Protein AF-0000000074538330 (afdb_homodimer)

Foldseek 3Di:
DPPPVVVVVVVVVLVVVLQVLLQVLQVVVPHGPLLLQLLVVCLVVAKDWLVRSCVNSVHDPVVSVVSVVVCVVVVQKDWDADPVDNVIIIIHGDPNNNVVSVVSVVVSCVSVCVSCVVDDPVRVVVVVVVVVVVVVVVVVD/DPPPVVVVVVVVVLVVVLQVLLQVLQVVVPHGPLLLQLLVVCLVVAKDWLVRSCVNSVHDPVVSVVSVVVCVVVVQKDWDADPVDNVTIIIHGDPNNNVVSVVSVVVSCVSVCVSCVVDDPVRVVVVVVVVVVVVVVVVVD

pLDDT: mean 89.16, std 9.57, range [38.81, 97.81]

InterPro domains:
  IPR000835 MarR-type HTH domain [PR00598] (48-64)
  IPR000835 MarR-type HTH domain [PR00598] (65-80)
  IPR000835 MarR-type HTH domain [PR00598] (84-100)
  IPR000835 MarR-type HTH domain [PR00598] (114-134)
  IPR000835 MarR-type HTH domain [PS50995] (1-136)
  IPR000835 MarR-type HTH domain [SM00347] (24-124)
  IPR036388 Winged helix-like DNA-binding domain superfamily [G3DSA:1.10.10.10] (2-141)
  IPR036390 Winged helix DNA-binding domain superfamily [SSF46785] (4-139)
  IPR055166 Transcriptional regulator SarA/SarZ/Rot-like, helix-turn-helix domain [PF22381] (27-104)

Nearest PDB structures (foldseek):
  6pcp-assembly2_C  TM=9.094E-01  e=1.504E-07  Bordetella pertussis
  3vod-assembly1_A  TM=8.358E-01  e=9.294E-08  Escherichia coli K-12
  7kfq-assembly1_A  TM=7.976E-01  e=1.913E-07  Variovorax paradoxus
  3bpv-assembly1_A-2  TM=8.246E-01  e=6.771E-07  unclassified
  3bpx-assembly1_A  TM=8.362E-01  e=1.884E-06  unclassified

Sequence (282 aa):
MRSDFYTFYLYFKNAKILERELAELFSSYGLSFSEFGTLEALKAFKKSSVQMVAKRILITSGTITHTVNSLLKKGLIIKEMSTTDNRVFYLLLTQKGAKLIDELIVKHDEVTSKFFEPLSGRERVDLFSLLKKIYKNKEKKMRSDFYTFYLYFKNAKILERELAELFSSYGLSFSEFGTLEALKAFKKSSVQMVAKRILITSGTITHTVNSLLKKGLIIKEMSTTDNRVFYLLLTQKGAKLIDELIVKHDEVTSKFFEPLSGRERVDLFSLLKKIYKNKEKK

Secondary structure (DSSP, 8-state):
---HHHHHHHHHHHHHHHHHHHHHHHHHTT--HHHHHHHHHHHHHSSEEHHHHHHHHT--HHHHHHHHHHHHHTTSEEEEE-SS-TT-EEEEE-HHHHHHHHHHHHHHHHHHHHHTTTS-HHHHHHHHHHHHHHHHHHHT-/---HHHHHHHHHHHHHHHHHHHHHHHHHTT--HHHHHHHHHHHHHSSEEHHHHHHHHT--HHHHHHHHHHHHHTTSEEEEE-SS-TT-EEEEE-HHHHHHHHHHHHHHHHHHHHHTTTS-HHHHHHHHHHHHHHHHHHHT-

Organism: Campylobacter curvus (strain 525.92) (NCBI:txid360105)

Radius of gyration: 21.56 Å; Cα contacts (8 Å, |Δi|>4): 312; chains: 2; bounding box: 51×56×49 Å

Structure (mmCIF, N/CA/C/O backbone):
data_AF-0000000074538330-model_v1
#
loop_
_entity.id
_entity.type
_entity.pdbx_description
1 polymer 'HTH-type transcriptional regulator SarZ'
#
loop_
_atom_site.group_PDB
_atom_site.id
_atom_site.type_symbol
_atom_site.label_atom_id
_atom_site.label_alt_id
_atom_site.label_comp_id
_atom_site.label_asym_id
_atom_site.label_entity_id
_atom_site.label_seq_id
_atom_site.pdbx_PDB_ins_code
_atom_site.Cartn_x
_atom_site.Cartn_y
_atom_site.Cartn_z
_atom_site.occupancy
_atom_site.B_iso_or_equiv
_atom_site.auth_seq_id
_atom_site.auth_comp_id
_atom_site.auth_asym_id
_atom_site.auth_atom_id
_atom_site.pdbx_PDB_model_num
ATOM 1 N N . MET A 1 1 ? -0.549 23.594 -9.633 1 39.12 1 MET A N 1
ATOM 2 C CA . MET A 1 1 ? 0.02 22.297 -9.984 1 39.12 1 MET A CA 1
ATOM 3 C C . MET A 1 1 ? -0.421 21.219 -8.992 1 39.12 1 MET A C 1
ATOM 5 O O . MET A 1 1 ? -0.577 21.5 -7.805 1 39.12 1 MET A O 1
ATOM 9 N N . ARG A 1 2 ? -1.261 20.234 -9.391 1 53.34 2 ARG A N 1
ATOM 10 C CA . ARG A 1 2 ? -1.966 19.281 -8.539 1 53.34 2 ARG A CA 1
ATOM 11 C C . ARG A 1 2 ? -1.001 18.562 -7.59 1 53.34 2 ARG A C 1
ATOM 13 O O . ARG A 1 2 ? 0.076 18.141 -8.008 1 53.34 2 ARG A O 1
ATOM 20 N N . SER A 1 3 ? -1.061 18.781 -6.195 1 68.38 3 SER A N 1
ATOM 21 C CA . SER A 1 3 ? -0.044 18.562 -5.172 1 68.38 3 SER A CA 1
ATOM 22 C C . SER A 1 3 ? 0.297 17.078 -5.059 1 68.38 3 SER A C 1
ATOM 24 O O . SER A 1 3 ? -0.567 16.219 -5.254 1 68.38 3 SER A O 1
ATOM 26 N N . ASP A 1 4 ? 1.6 16.828 -5.5 1 78.62 4 ASP A N 1
ATOM 27 C CA . ASP A 1 4 ? 2.172 15.516 -5.238 1 78.62 4 ASP A CA 1
ATOM 28 C C . ASP A 1 4 ? 1.543 14.875 -4 1 78.62 4 ASP A C 1
ATOM 30 O O . ASP A 1 4 ? 1.463 13.648 -3.898 1 78.62 4 ASP A O 1
ATOM 34 N N . PHE A 1 5 ? 0.844 15.852 -3.385 1 78 5 PHE A N 1
ATOM 35 C CA . PHE A 1 5 ? 0.183 15.375 -2.176 1 78 5 PHE A CA 1
ATOM 36 C C . PHE A 1 5 ? -1.103 14.633 -2.52 1 78 5 PHE A C 1
ATOM 38 O O . PHE A 1 5 ? -1.325 13.516 -2.049 1 78 5 PHE A O 1
ATOM 45 N N . TYR A 1 6 ? -1.865 15.273 -3.336 1 81.38 6 TYR A N 1
ATOM 46 C CA . TYR A 1 6 ? -3.139 14.656 -3.688 1 81.38 6 TYR A CA 1
ATOM 47 C C . TYR A 1 6 ? -2.922 13.414 -4.543 1 81.38 6 TYR A C 1
ATOM 49 O O . TYR A 1 6 ? -3.658 12.43 -4.418 1 81.38 6 TYR A O 1
ATOM 57 N N . THR A 1 7 ? -1.918 13.477 -5.391 1 88.06 7 THR A N 1
ATOM 58 C CA . THR A 1 7 ? -1.562 12.305 -6.176 1 88.06 7 THR A CA 1
ATOM 59 C C . THR A 1 7 ? -1.188 11.141 -5.262 1 88.06 7 THR A C 1
ATOM 61 O O . THR A 1 7 ? -1.638 10.008 -5.469 1 88.06 7 THR A O 1
ATOM 64 N N . PHE A 1 8 ? -0.436 11.516 -4.332 1 86.44 8 PHE A N 1
ATOM 65 C CA . PHE A 1 8 ? -0.047 10.508 -3.355 1 86.44 8 PHE A CA 1
ATOM 66 C C . PHE A 1 8 ? -1.27 9.953 -2.633 1 86.44 8 PHE A C 1
ATOM 68 O O . PHE A 1 8 ? -1.393 8.742 -2.449 1 86.44 8 PHE A O 1
ATOM 75 N N . TYR A 1 9 ? -2.084 10.812 -2.271 1 84.06 9 TYR A N 1
ATOM 76 C CA . TYR A 1 9 ? -3.293 10.422 -1.56 1 84.06 9 TYR A CA 1
ATOM 77 C C . TYR A 1 9 ? -4.105 9.422 -2.377 1 84.06 9 TYR A C 1
ATOM 79 O O . TYR A 1 9 ? -4.512 8.375 -1.866 1 84.06 9 TYR A O 1
ATOM 87 N N . LEU A 1 10 ? -4.328 9.727 -3.549 1 88.62 10 LEU A N 1
ATOM 88 C CA . LEU A 1 10 ? -5.102 8.859 -4.43 1 88.62 10 LEU A CA 1
ATOM 89 C C . LEU A 1 10 ? -4.383 7.527 -4.648 1 88.62 10 LEU A C 1
ATOM 91 O O . LEU A 1 10 ? -5.016 6.473 -4.672 1 88.62 10 LEU A O 1
ATOM 95 N N . TYR A 1 11 ? -3.088 7.668 -4.871 1 90.88 11 TYR A N 1
ATOM 96 C CA . TYR A 1 11 ? -2.258 6.484 -5.047 1 90.88 11 TYR A CA 1
ATOM 97 C C . TYR A 1 11 ? -2.402 5.535 -3.859 1 90.88 11 TYR A C 1
ATOM 99 O O . TYR A 1 11 ? -2.672 4.348 -4.035 1 90.88 11 TYR A O 1
ATOM 107 N N . PHE A 1 12 ? -2.303 6.098 -2.754 1 87.56 12 PHE A N 1
ATOM 108 C CA . PHE A 1 12 ? -2.355 5.324 -1.52 1 87.56 12 PHE A CA 1
ATOM 109 C C . PHE A 1 12 ? -3.744 4.734 -1.309 1 87.56 12 PHE A C 1
ATOM 111 O O . PHE A 1 12 ? -3.881 3.559 -0.968 1 87.56 12 PHE A O 1
ATOM 118 N N . LYS A 1 13 ? -4.77 5.504 -1.431 1 87.75 13 LYS A N 1
ATOM 119 C CA . LYS A 1 13 ? -6.141 5.047 -1.237 1 87.75 13 LYS A CA 1
ATOM 120 C C . LYS A 1 13 ? -6.484 3.912 -2.199 1 87.75 13 LYS A C 1
ATOM 122 O O . LYS A 1 13 ? -7.043 2.893 -1.791 1 87.75 13 LYS A O 1
ATOM 127 N N . ASN A 1 14 ? -6.125 4.078 -3.459 1 92.31 14 ASN A N 1
ATOM 128 C CA . ASN A 1 14 ? -6.371 3.041 -4.449 1 92.31 14 ASN A CA 1
ATOM 129 C C . ASN A 1 14 ? -5.625 1.753 -4.113 1 92.31 14 ASN A C 1
ATOM 131 O O . ASN A 1 14 ? -6.18 0.659 -4.234 1 92.31 14 ASN A O 1
ATOM 135 N N . ALA A 1 15 ? -4.383 1.935 -3.701 1 90.5 15 ALA A N 1
ATOM 136 C CA . ALA A 1 15 ? -3.576 0.774 -3.332 1 90.5 15 ALA A CA 1
ATOM 137 C C . ALA A 1 15 ? -4.211 0.012 -2.172 1 90.5 15 ALA A C 1
ATOM 139 O O . ALA A 1 15 ? -4.281 -1.219 -2.195 1 90.5 15 ALA A O 1
ATOM 140 N N . LYS A 1 16 ? -4.672 0.707 -1.18 1 87.56 16 LYS A N 1
ATOM 141 C CA . LYS A 1 16 ? -5.273 0.084 -0.005 1 87.56 16 LYS A CA 1
ATOM 142 C C . LYS A 1 16 ? -6.562 -0.647 -0.371 1 87.56 16 LYS A C 1
ATOM 144 O O . LYS A 1 16 ? -6.824 -1.742 0.131 1 87.56 16 LYS A O 1
ATOM 149 N N . ILE A 1 17 ? -7.359 -0.035 -1.18 1 90.12 17 ILE A N 1
ATOM 150 C CA . ILE A 1 17 ? -8.609 -0.654 -1.612 1 90.12 17 ILE A CA 1
ATOM 151 C C . ILE A 1 17 ? -8.312 -1.948 -2.365 1 90.12 17 ILE A C 1
ATOM 153 O O . ILE A 1 17 ? -8.914 -2.986 -2.094 1 90.12 17 ILE A O 1
ATOM 157 N N . LEU A 1 18 ? -7.395 -1.885 -3.27 1 91.31 18 LEU A N 1
ATOM 158 C CA . LEU A 1 18 ? -7.031 -3.062 -4.051 1 91.31 18 LEU A CA 1
ATOM 159 C C . LEU A 1 18 ? -6.445 -4.148 -3.152 1 91.31 18 LEU A C 1
ATOM 161 O O . LEU A 1 18 ? -6.758 -5.328 -3.312 1 91.31 18 LEU A O 1
ATOM 165 N N . GLU A 1 19 ? -5.594 -3.773 -2.264 1 90.44 19 GLU A N 1
ATOM 166 C CA . GLU A 1 19 ? -5.016 -4.711 -1.309 1 90.44 19 GLU A CA 1
ATOM 167 C C . GLU A 1 19 ? -6.098 -5.438 -0.517 1 90.44 19 GLU A C 1
ATOM 169 O O . GLU A 1 19 ? -6 -6.641 -0.281 1 90.44 19 GLU A O 1
ATOM 174 N N . ARG A 1 20 ? -7.051 -4.703 -0.119 1 90.69 20 ARG A N 1
ATOM 175 C CA . ARG A 1 20 ? -8.148 -5.293 0.64 1 90.69 20 ARG A CA 1
ATOM 176 C C . ARG A 1 20 ? -8.914 -6.305 -0.204 1 90.69 20 ARG A C 1
ATOM 178 O O . ARG A 1 20 ? -9.273 -7.379 0.281 1 90.69 20 ARG A O 1
ATOM 185 N N . GLU A 1 21 ? -9.219 -5.906 -1.399 1 93.25 21 GLU A N 1
ATOM 186 C CA . GLU A 1 21 ? -9.945 -6.805 -2.295 1 93.25 21 GLU A CA 1
ATOM 187 C C . GLU A 1 21 ? -9.156 -8.086 -2.549 1 93.25 21 GLU A C 1
ATOM 189 O O . GLU A 1 21 ? -9.727 -9.18 -2.537 1 93.25 21 GLU A O 1
ATOM 194 N N . LEU A 1 22 ? -7.926 -7.941 -2.717 1 94.25 22 LEU A N 1
ATOM 195 C CA . LEU A 1 22 ? -7.086 -9.102 -2.975 1 94.25 22 LEU A CA 1
ATOM 196 C C . LEU A 1 22 ? -6.891 -9.93 -1.706 1 94.25 22 LEU A C 1
ATOM 198 O O . LEU A 1 22 ? -6.816 -11.156 -1.764 1 94.25 22 LEU A O 1
ATOM 202 N N . ALA A 1 23 ? -6.793 -9.258 -0.619 1 93.94 23 ALA A N 1
ATOM 203 C CA . ALA A 1 23 ? -6.707 -9.961 0.658 1 93.94 23 ALA A CA 1
ATOM 204 C C . ALA A 1 23 ? -7.926 -10.852 0.88 1 93.94 23 ALA A C 1
ATOM 206 O O . ALA A 1 23 ? -7.801 -11.977 1.365 1 93.94 23 ALA A O 1
ATOM 207 N N . GLU A 1 24 ? -9.039 -10.281 0.564 1 96 24 GLU A N 1
ATOM 208 C CA . GLU A 1 24 ? -10.266 -11.062 0.676 1 96 24 GLU A CA 1
ATOM 209 C C . GLU A 1 24 ? -10.219 -12.297 -0.218 1 96 24 GLU A C 1
ATOM 211 O O . GLU A 1 24 ? -10.609 -13.391 0.204 1 96 24 GLU A O 1
ATOM 216 N N . LEU A 1 25 ? -9.758 -12.133 -1.408 1 95.81 25 LEU A N 1
ATOM 217 C CA . LEU A 1 25 ? -9.617 -13.25 -2.34 1 95.81 25 LEU A CA 1
ATOM 218 C C . LEU A 1 25 ? -8.656 -14.297 -1.794 1 95.81 25 LEU A C 1
ATOM 220 O O . LEU A 1 25 ? -8.992 -15.484 -1.731 1 95.81 25 LEU A O 1
ATOM 224 N N . PHE A 1 26 ? -7.488 -13.898 -1.324 1 96.25 26 PHE A N 1
ATOM 225 C CA . PHE A 1 26 ? -6.461 -14.82 -0.862 1 96.25 26 PHE A CA 1
ATOM 226 C C . PHE A 1 26 ? -6.902 -15.531 0.41 1 96.25 26 PHE A C 1
ATOM 228 O O . PHE A 1 26 ? -6.676 -16.734 0.566 1 96.25 26 PHE A O 1
ATOM 235 N N . SER A 1 27 ? -7.578 -14.781 1.197 1 95.94 27 SER A N 1
ATOM 236 C CA . SER A 1 27 ? -8.07 -15.359 2.445 1 95.94 27 SER A CA 1
ATOM 237 C C . SER A 1 27 ? -9.094 -16.453 2.182 1 95.94 27 SER A C 1
ATOM 239 O O . SER A 1 27 ? -9.148 -17.453 2.912 1 95.94 27 SER A O 1
ATOM 241 N N . SER A 1 28 ? -9.859 -16.266 1.217 1 96.75 28 SER A N 1
ATOM 242 C CA . SER A 1 28 ? -10.867 -17.266 0.876 1 96.75 28 SER A CA 1
ATOM 243 C C . SER A 1 28 ? -10.227 -18.594 0.453 1 96.75 28 SER A C 1
ATOM 245 O O . SER A 1 28 ? -10.867 -19.641 0.488 1 96.75 28 SER A O 1
ATOM 247 N N . TYR A 1 29 ? -8.938 -18.578 0.139 1 95.81 29 TYR A N 1
ATOM 248 C CA . TYR A 1 29 ? -8.188 -19.766 -0.226 1 95.81 29 TYR A CA 1
ATOM 249 C C . TYR A 1 29 ? -7.215 -20.172 0.881 1 95.81 29 TYR A C 1
ATOM 251 O O . TYR A 1 29 ? -6.355 -21.031 0.682 1 95.81 29 TYR A O 1
ATOM 259 N N . GLY A 1 30 ? -7.305 -19.422 1.97 1 96 30 GLY A N 1
ATOM 260 C CA . GLY A 1 30 ? -6.453 -19.703 3.111 1 96 30 GLY A CA 1
ATOM 261 C C . GLY A 1 30 ? -5.016 -19.25 2.906 1 96 30 GLY A C 1
ATOM 262 O O . GLY A 1 30 ? -4.09 -19.859 3.453 1 96 30 GLY A O 1
ATOM 263 N N . LEU A 1 31 ? -4.785 -18.234 2.07 1 97.19 31 LEU A N 1
ATOM 264 C CA . LEU A 1 31 ? -3.439 -17.75 1.771 1 97.19 31 LEU A CA 1
ATOM 265 C C . LEU A 1 31 ? -3.279 -16.297 2.178 1 97.19 31 LEU A C 1
ATOM 267 O O . LEU A 1 31 ? -4.25 -15.531 2.178 1 97.19 31 LEU A O 1
ATOM 271 N N . SER A 1 32 ? -2.096 -15.938 2.496 1 94.44 32 SER A N 1
ATOM 272 C CA . SER A 1 32 ? -1.709 -14.547 2.674 1 94.44 32 SER A CA 1
ATOM 273 C C . SER A 1 32 ? -1.09 -13.977 1.401 1 94.44 32 SER A C 1
ATOM 275 O O . SER A 1 32 ? -0.884 -14.703 0.427 1 94.44 32 SER A O 1
ATOM 277 N N . PHE A 1 33 ? -0.787 -12.672 1.502 1 91.88 33 PHE A N 1
ATOM 278 C CA . PHE A 1 33 ? -0.143 -12.023 0.369 1 91.88 33 PHE A CA 1
ATOM 279 C C . PHE A 1 33 ? 1.225 -12.63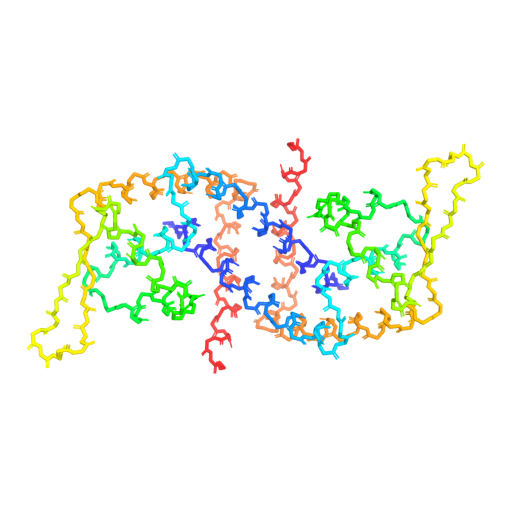3 0.094 1 91.88 33 PHE A C 1
ATOM 281 O O . PHE A 1 33 ? 1.576 -12.891 -1.06 1 91.88 33 PHE A O 1
ATOM 288 N N . SER A 1 34 ? 1.893 -12.867 1.164 1 92.94 34 SER A N 1
ATOM 289 C CA . SER A 1 34 ? 3.238 -13.414 1.023 1 92.94 34 SER A CA 1
ATOM 290 C C . SER A 1 34 ? 3.199 -14.828 0.461 1 92.94 34 SER A C 1
ATOM 292 O O . SER A 1 34 ? 4.062 -15.211 -0.331 1 92.94 34 SER A O 1
ATOM 294 N N . GLU A 1 35 ? 2.246 -15.531 0.949 1 95.56 35 GLU A N 1
ATOM 295 C CA . GLU A 1 35 ? 2.107 -16.891 0.44 1 95.56 35 GLU A CA 1
ATOM 296 C C . GLU A 1 35 ? 1.74 -16.891 -1.041 1 95.56 35 GLU A C 1
ATOM 298 O O . GLU A 1 35 ? 2.314 -17.656 -1.827 1 95.56 35 GLU A O 1
ATOM 303 N N . PHE A 1 36 ? 0.824 -16.062 -1.403 1 94.69 36 PHE A N 1
ATOM 304 C CA . PHE A 1 36 ? 0.484 -15.938 -2.814 1 94.69 36 PHE A CA 1
ATOM 305 C C . PHE A 1 36 ? 1.698 -15.508 -3.627 1 94.69 36 PHE A C 1
ATOM 307 O O . PHE A 1 36 ? 1.996 -16.094 -4.668 1 94.69 36 PHE A O 1
ATOM 314 N N . GLY A 1 37 ? 2.277 -14.469 -3.182 1 92.31 37 GLY A N 1
ATOM 315 C CA . GLY A 1 37 ? 3.461 -13.984 -3.869 1 92.31 37 GLY A CA 1
ATOM 316 C C . GLY A 1 37 ? 4.527 -15.047 -4.051 1 92.31 37 GLY A C 1
ATOM 317 O O . GLY A 1 37 ? 5.168 -15.117 -5.102 1 92.31 37 GLY A O 1
ATOM 318 N N . THR A 1 38 ? 4.68 -15.797 -3.082 1 93.38 38 THR A N 1
ATOM 319 C CA . THR A 1 38 ? 5.676 -16.859 -3.135 1 93.38 38 THR A CA 1
ATOM 320 C C . THR A 1 38 ? 5.293 -17.906 -4.172 1 93.38 38 THR A C 1
ATOM 322 O O . THR A 1 38 ? 6.117 -18.312 -4.996 1 93.38 38 THR A O 1
ATOM 325 N N . LEU A 1 39 ? 4.066 -18.328 -4.117 1 94.69 39 LEU A N 1
ATOM 326 C CA . LEU A 1 39 ? 3.586 -19.312 -5.086 1 94.69 39 LEU A CA 1
ATOM 327 C C . LEU A 1 39 ? 3.711 -18.766 -6.508 1 94.69 39 LEU A C 1
ATOM 329 O O . LEU A 1 39 ? 4.109 -19.5 -7.418 1 94.69 39 LEU A O 1
ATOM 333 N N . GLU A 1 40 ? 3.34 -17.594 -6.637 1 91.75 40 GLU A N 1
ATOM 334 C CA . GLU A 1 40 ? 3.424 -16.953 -7.945 1 91.75 40 GLU A CA 1
ATOM 335 C C . GLU A 1 40 ? 4.867 -16.906 -8.445 1 91.75 40 GLU A C 1
ATOM 337 O O . GLU A 1 40 ? 5.133 -17.172 -9.617 1 91.75 40 GLU A O 1
ATOM 342 N N . ALA A 1 41 ? 5.746 -16.5 -7.59 1 89.62 41 ALA A N 1
ATOM 343 C CA . ALA A 1 41 ? 7.164 -16.453 -7.934 1 89.62 41 ALA A CA 1
ATOM 344 C C . ALA A 1 41 ? 7.684 -17.812 -8.352 1 89.62 41 ALA A C 1
ATOM 346 O O . ALA A 1 41 ? 8.453 -17.938 -9.312 1 89.62 41 ALA A O 1
ATOM 347 N N . LEU A 1 42 ? 7.242 -18.781 -7.676 1 92.44 42 LEU A N 1
ATOM 348 C CA . LEU A 1 42 ? 7.703 -20.141 -7.961 1 92.44 42 LEU A CA 1
ATOM 349 C C . LEU A 1 42 ? 7.129 -20.641 -9.281 1 92.44 42 LEU A C 1
ATOM 351 O O . LEU A 1 42 ? 7.773 -21.422 -9.984 1 92.44 42 LEU A O 1
ATOM 355 N N . LYS A 1 43 ? 5.949 -20.234 -9.555 1 90.31 43 LYS A N 1
ATOM 356 C CA . LYS A 1 43 ? 5.348 -20.578 -10.836 1 90.31 43 LYS A CA 1
ATOM 357 C C . LYS A 1 43 ? 6.117 -19.938 -11.992 1 90.31 43 LYS A C 1
ATOM 359 O O . LYS A 1 43 ? 6.32 -20.578 -13.031 1 90.31 43 LYS A O 1
ATOM 364 N N . ALA A 1 44 ? 6.547 -18.781 -11.781 1 85.62 44 ALA A N 1
ATOM 365 C CA . ALA A 1 44 ? 7.234 -18.031 -12.828 1 85.62 44 ALA A CA 1
ATOM 366 C C . ALA A 1 44 ? 8.664 -18.531 -13.016 1 85.62 44 ALA A C 1
ATOM 368 O O . ALA A 1 44 ? 9.195 -18.531 -14.125 1 85.62 44 ALA A O 1
ATOM 369 N N . PHE A 1 45 ? 9.359 -18.844 -11.859 1 82 45 PHE A N 1
ATOM 370 C CA . PHE A 1 45 ? 10.781 -19.156 -11.922 1 82 45 PHE A CA 1
ATOM 371 C C . PHE A 1 45 ? 11.023 -20.609 -11.531 1 82 45 PHE A C 1
ATOM 373 O O . PHE A 1 45 ? 12.172 -21.047 -11.422 1 82 45 PHE A O 1
ATOM 380 N N . LYS A 1 46 ? 10.305 -21.547 -11.93 1 75 46 LYS A N 1
ATOM 381 C CA . LYS A 1 46 ? 10.32 -22.984 -11.633 1 75 46 LYS A CA 1
ATOM 382 C C . LYS A 1 46 ? 11.078 -23.266 -10.344 1 75 46 LYS A C 1
ATOM 384 O O . LYS A 1 46 ? 10.477 -23.578 -9.312 1 75 46 LYS A O 1
ATOM 389 N N . LYS A 1 47 ? 12.453 -23.422 -10.406 1 75.75 47 LYS A N 1
ATOM 390 C CA . LYS A 1 47 ? 13.297 -23.688 -9.25 1 75.75 47 LYS A CA 1
ATOM 391 C C . LYS A 1 47 ? 13.984 -22.422 -8.758 1 75.75 47 LYS A C 1
ATOM 393 O O . LYS A 1 47 ? 14.719 -21.781 -9.508 1 75.75 47 LYS A O 1
ATOM 398 N N . SER A 1 48 ? 13.562 -22 -7.496 1 85.25 48 SER A N 1
ATOM 399 C CA . SER A 1 48 ? 14.141 -20.781 -6.934 1 85.25 48 SER A CA 1
ATOM 400 C C . SER A 1 48 ? 14.594 -21 -5.492 1 85.25 48 SER A C 1
ATOM 402 O O . SER A 1 48 ? 13.992 -21.781 -4.758 1 85.25 48 SER A O 1
ATOM 404 N N . SER A 1 49 ? 15.688 -20.312 -5.145 1 86.94 49 SER A N 1
ATOM 405 C CA . SER A 1 49 ? 16.094 -20.328 -3.742 1 86.94 49 SER A CA 1
ATOM 406 C C . SER A 1 49 ? 15.148 -19.484 -2.889 1 86.94 49 SER A C 1
ATOM 408 O O . SER A 1 49 ? 14.438 -18.625 -3.408 1 86.94 49 SER A O 1
ATOM 410 N N . VAL A 1 50 ? 15.164 -19.797 -1.607 1 86 50 VAL A N 1
ATOM 411 C CA . VAL A 1 50 ? 14.336 -19.062 -0.648 1 86 50 VAL A CA 1
ATOM 412 C C . VAL A 1 50 ? 14.648 -17.578 -0.718 1 86 50 VAL A C 1
ATOM 414 O O . VAL A 1 50 ? 13.742 -16.75 -0.761 1 86 50 VAL A O 1
ATOM 417 N N . GLN A 1 51 ? 15.859 -17.25 -0.849 1 86.44 51 GLN A N 1
ATOM 418 C CA . GLN A 1 51 ? 16.297 -15.859 -0.857 1 86.44 51 GLN A CA 1
ATOM 419 C C . GLN A 1 51 ? 15.875 -15.164 -2.148 1 86.44 51 GLN A C 1
ATOM 421 O O . GLN A 1 51 ? 15.516 -13.984 -2.133 1 86.44 51 GLN A O 1
ATOM 426 N N . MET A 1 52 ? 15.945 -15.828 -3.15 1 86.56 52 MET A N 1
ATOM 427 C CA . MET A 1 52 ? 15.547 -15.273 -4.441 1 86.56 52 MET A CA 1
ATOM 428 C C . MET A 1 52 ? 14.055 -14.969 -4.465 1 86.56 52 MET A C 1
ATOM 430 O O . MET A 1 52 ? 13.633 -13.945 -4.996 1 86.56 52 MET A O 1
ATOM 434 N N . VAL A 1 53 ? 13.297 -15.867 -3.885 1 88.06 53 VAL A N 1
ATOM 435 C CA . VAL A 1 53 ? 11.852 -15.672 -3.82 1 88.06 53 VAL A CA 1
ATOM 436 C C . VAL A 1 53 ? 11.531 -14.453 -2.961 1 88.06 53 VAL A C 1
ATOM 438 O O . VAL A 1 53 ? 10.742 -13.594 -3.357 1 88.06 53 VAL A O 1
ATOM 441 N N . ALA A 1 54 ? 12.188 -14.312 -1.864 1 87.12 54 ALA A N 1
ATOM 442 C CA . ALA A 1 54 ? 11.961 -13.195 -0.949 1 87.12 54 ALA A CA 1
ATOM 443 C C . ALA A 1 54 ? 12.25 -11.859 -1.629 1 87.12 54 ALA A C 1
ATOM 445 O O . ALA A 1 54 ? 11.477 -10.906 -1.494 1 87.12 54 ALA A O 1
ATOM 446 N N . LYS A 1 55 ? 13.336 -11.789 -2.359 1 83.31 55 LYS A N 1
ATOM 447 C CA . LYS A 1 55 ? 13.734 -10.586 -3.074 1 83.31 55 LYS A CA 1
ATOM 448 C C . LYS A 1 55 ? 12.711 -10.211 -4.145 1 83.31 55 LYS A C 1
ATOM 450 O O . LYS A 1 55 ? 12.375 -9.039 -4.316 1 83.31 55 LYS A O 1
ATOM 455 N N . ARG A 1 56 ? 12.203 -11.188 -4.73 1 80.12 56 ARG A N 1
ATOM 456 C CA . ARG A 1 56 ? 11.273 -10.977 -5.836 1 80.12 56 ARG A CA 1
ATOM 457 C C . ARG A 1 56 ? 9.945 -10.414 -5.336 1 80.12 56 ARG A C 1
ATOM 459 O O . ARG A 1 56 ? 9.32 -9.586 -6.008 1 80.12 56 ARG A O 1
ATOM 466 N N . ILE A 1 57 ? 9.531 -10.836 -4.148 1 81.44 57 ILE A N 1
ATOM 467 C CA . ILE A 1 57 ? 8.211 -10.414 -3.686 1 81.44 57 ILE A CA 1
ATOM 468 C C . ILE A 1 57 ? 8.367 -9.344 -2.605 1 81.44 57 ILE A C 1
ATOM 470 O O . ILE A 1 57 ? 7.383 -8.945 -1.976 1 81.44 57 ILE A O 1
ATOM 474 N N . LEU A 1 58 ? 9.594 -8.859 -2.365 1 77.44 58 LEU A N 1
ATOM 475 C CA . LEU A 1 58 ? 9.945 -7.715 -1.538 1 77.44 58 LEU A CA 1
ATOM 476 C C . LEU A 1 58 ? 9.523 -7.938 -0.09 1 77.44 58 LEU A C 1
ATOM 478 O O . LEU A 1 58 ? 8.859 -7.086 0.507 1 77.44 58 LEU A O 1
ATOM 482 N N . ILE A 1 59 ? 9.906 -9.102 0.443 1 80.94 59 ILE A N 1
ATOM 483 C CA . ILE A 1 59 ? 9.664 -9.375 1.854 1 80.94 59 ILE A CA 1
ATOM 484 C C . ILE A 1 59 ? 10.969 -9.742 2.547 1 80.94 59 ILE A C 1
ATOM 486 O O . ILE A 1 59 ? 11.953 -10.086 1.887 1 80.94 59 ILE A O 1
ATOM 490 N N . THR A 1 60 ? 10.945 -9.609 3.809 1 83.25 60 THR A N 1
ATOM 491 C CA . THR A 1 60 ? 12.133 -9.852 4.617 1 83.25 60 THR A CA 1
ATOM 492 C C . THR A 1 60 ? 12.391 -11.344 4.766 1 83.25 60 THR A C 1
ATOM 494 O O . THR A 1 60 ? 11.5 -12.164 4.527 1 83.25 60 THR A O 1
ATOM 497 N N . SER A 1 61 ? 13.57 -11.633 5.211 1 85.31 61 SER A N 1
ATOM 498 C CA . SER A 1 61 ? 13.969 -13.023 5.43 1 85.31 61 SER A CA 1
ATOM 499 C C . SER A 1 61 ? 13.094 -13.688 6.492 1 85.31 61 SER A C 1
ATOM 501 O O . SER A 1 61 ? 12.758 -14.867 6.375 1 85.31 61 SER A O 1
ATOM 503 N N . GLY A 1 62 ? 12.812 -12.922 7.457 1 88.38 62 GLY A N 1
ATOM 504 C CA . GLY A 1 62 ? 11.938 -13.477 8.484 1 88.38 62 GLY A CA 1
ATOM 505 C C . GLY A 1 62 ? 10.555 -13.82 7.965 1 88.38 62 GLY A C 1
ATOM 506 O O . GLY A 1 62 ? 10.023 -14.891 8.273 1 88.38 62 GLY A O 1
ATOM 507 N N . THR A 1 63 ? 10.039 -13.055 7.188 1 89.44 63 THR A N 1
ATOM 508 C CA . THR A 1 63 ? 8.703 -13.25 6.637 1 89.44 63 THR A CA 1
ATOM 509 C C . THR A 1 63 ? 8.688 -14.422 5.66 1 89.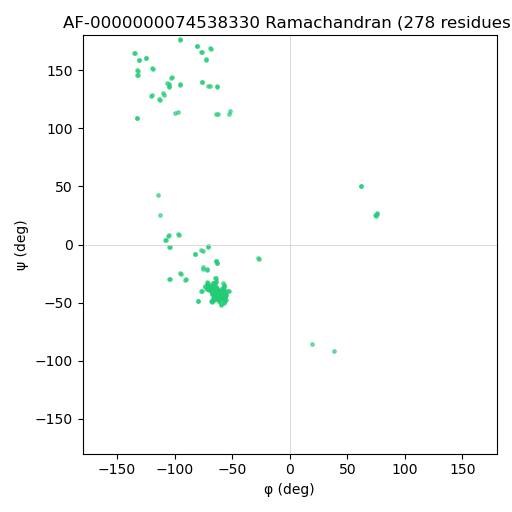44 63 THR A C 1
ATOM 511 O O . THR A 1 63 ? 7.754 -15.234 5.664 1 89.44 63 THR A O 1
ATOM 514 N N . ILE A 1 64 ? 9.766 -14.5 4.93 1 92.19 64 ILE A N 1
ATOM 515 C CA . ILE A 1 64 ? 9.781 -15.547 3.916 1 92.19 64 ILE A CA 1
ATOM 516 C C . ILE A 1 64 ? 9.891 -16.906 4.59 1 92.19 64 ILE A C 1
ATOM 518 O O . ILE A 1 64 ? 9.312 -17.891 4.121 1 92.19 64 ILE A O 1
ATOM 522 N N . THR A 1 65 ? 10.672 -17 5.629 1 92.19 65 THR A N 1
ATOM 523 C CA . THR A 1 65 ? 10.805 -18.25 6.359 1 92.19 65 THR A CA 1
ATOM 524 C C . THR A 1 65 ? 9.445 -18.719 6.871 1 92.19 65 THR A C 1
ATOM 526 O O . THR A 1 65 ? 9.078 -19.891 6.684 1 92.19 65 THR A O 1
ATOM 529 N N . HIS A 1 66 ? 8.758 -17.828 7.43 1 95.12 66 HIS A N 1
ATOM 530 C CA . HIS A 1 66 ? 7.422 -18.141 7.918 1 95.12 66 HIS A CA 1
ATOM 531 C C . HIS A 1 66 ? 6.496 -18.547 6.773 1 95.12 66 HIS A C 1
ATOM 533 O O . HIS A 1 66 ? 5.727 -19.5 6.895 1 95.12 66 HIS A O 1
ATOM 539 N N . THR A 1 67 ? 6.555 -17.828 5.773 1 95.88 67 THR A N 1
ATOM 540 C CA . THR A 1 67 ? 5.727 -18.062 4.598 1 95.88 67 THR A CA 1
ATOM 541 C C . THR A 1 67 ? 6.016 -19.438 3.998 1 95.88 67 THR A C 1
ATOM 543 O O . THR A 1 67 ? 5.094 -20.203 3.695 1 95.88 67 THR A O 1
ATOM 546 N N . VAL A 1 68 ? 7.258 -19.734 3.916 1 94.69 68 VAL A N 1
ATOM 547 C CA . VAL A 1 68 ? 7.691 -21 3.342 1 94.69 68 VAL A CA 1
ATOM 548 C C . VAL A 1 68 ? 7.23 -22.156 4.234 1 94.69 68 VAL A C 1
ATOM 550 O O . VAL A 1 68 ? 6.691 -23.141 3.746 1 94.69 68 VAL A O 1
ATOM 553 N N . ASN A 1 69 ? 7.438 -22.031 5.508 1 95.56 69 ASN A N 1
ATOM 554 C CA . ASN A 1 69 ? 7.012 -23.062 6.441 1 95.56 69 ASN A CA 1
ATOM 555 C C . ASN A 1 69 ? 5.504 -23.297 6.367 1 95.56 69 ASN A C 1
ATOM 557 O O . ASN A 1 69 ? 5.047 -24.453 6.402 1 95.56 69 ASN A O 1
ATOM 561 N N . SER A 1 70 ? 4.793 -22.266 6.227 1 97.25 70 SER A N 1
ATOM 562 C CA . SER A 1 70 ? 3.342 -22.359 6.102 1 97.25 70 SER A CA 1
ATOM 563 C C . SER A 1 70 ? 2.943 -23.094 4.832 1 97.25 70 SER A C 1
ATOM 565 O O . SER A 1 70 ? 2.072 -23.969 4.863 1 97.25 70 SER A O 1
ATOM 567 N N . LEU A 1 71 ? 3.586 -22.828 3.773 1 97.38 71 LEU A N 1
ATOM 568 C CA . LEU A 1 71 ? 3.281 -23.438 2.48 1 97.38 71 LEU A CA 1
ATOM 569 C C . LEU A 1 71 ? 3.676 -24.906 2.461 1 97.38 71 LEU A C 1
ATOM 571 O O . LEU A 1 71 ? 3.006 -25.719 1.828 1 97.38 71 LEU A O 1
ATOM 575 N N . LEU A 1 72 ? 4.758 -25.203 3.15 1 96.69 72 LEU A N 1
ATOM 576 C CA . LEU A 1 72 ? 5.168 -26.594 3.301 1 96.69 72 LEU A CA 1
ATOM 577 C C . LEU A 1 72 ? 4.121 -27.391 4.07 1 96.69 72 LEU A C 1
ATOM 579 O O . LEU A 1 72 ? 3.754 -28.5 3.666 1 96.69 72 LEU A O 1
ATOM 583 N N . LYS A 1 73 ? 3.672 -26.781 5.094 1 97.44 73 LYS A N 1
ATOM 584 C CA . LYS A 1 73 ? 2.66 -27.422 5.93 1 97.44 73 LYS A CA 1
ATOM 585 C C . LYS A 1 73 ? 1.366 -27.641 5.152 1 97.44 73 LYS A C 1
ATOM 587 O O . LYS A 1 73 ? 0.691 -28.656 5.34 1 97.44 73 LYS A O 1
ATOM 592 N N . LYS A 1 74 ? 1.056 -26.766 4.219 1 97.5 74 LYS A N 1
ATOM 593 C CA . LYS A 1 74 ? -0.16 -26.844 3.412 1 97.5 74 LYS A CA 1
ATOM 594 C C . LYS A 1 74 ? 0.016 -27.812 2.244 1 97.5 74 LYS A C 1
ATOM 596 O O . LYS A 1 74 ? -0.944 -28.109 1.531 1 97.5 74 LYS A O 1
ATOM 601 N N . GLY A 1 75 ? 1.254 -28.266 2.053 1 97.56 75 GLY A N 1
ATOM 602 C CA . GLY A 1 75 ? 1.545 -29.219 0.984 1 97.56 75 GLY A CA 1
ATOM 603 C C . GLY A 1 75 ? 1.553 -28.562 -0.391 1 97.56 75 GLY A C 1
ATOM 604 O O . GLY A 1 75 ? 1.326 -29.25 -1.397 1 97.56 75 GLY A O 1
ATOM 605 N N . LEU A 1 76 ? 1.799 -27.266 -0.472 1 97.81 76 LEU A N 1
ATOM 606 C CA . LEU A 1 76 ? 1.731 -26.531 -1.731 1 97.81 76 LEU A CA 1
ATOM 607 C C . LEU A 1 76 ? 3.109 -26.438 -2.377 1 97.81 76 LEU A C 1
ATOM 609 O O . LEU A 1 76 ? 3.221 -26.172 -3.578 1 97.81 76 LEU A O 1
ATOM 613 N N . ILE A 1 77 ? 4.117 -26.531 -1.515 1 96.62 77 ILE A N 1
ATOM 614 C CA . ILE A 1 77 ? 5.484 -26.516 -2.021 1 96.62 77 ILE A CA 1
ATOM 615 C C . ILE A 1 77 ? 6.301 -27.625 -1.355 1 96.62 77 ILE A C 1
ATOM 617 O O . ILE A 1 77 ?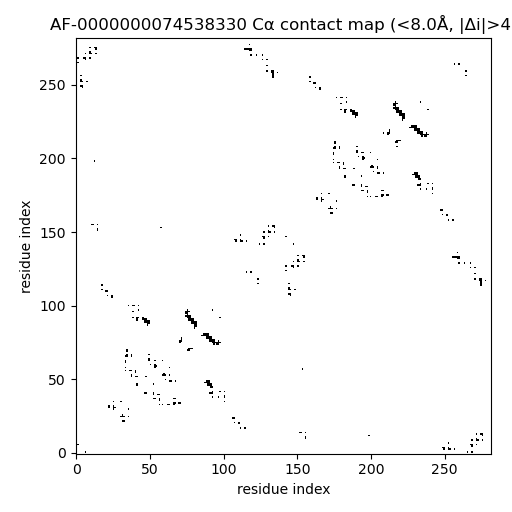 5.855 -28.219 -0.378 1 96.62 77 ILE A O 1
ATOM 621 N N . ILE A 1 78 ? 7.441 -27.906 -1.938 1 95.31 78 ILE A N 1
ATOM 622 C CA . ILE A 1 78 ? 8.422 -28.812 -1.334 1 95.31 78 ILE A CA 1
ATOM 623 C C . ILE A 1 78 ? 9.805 -28.141 -1.358 1 95.31 78 ILE A C 1
ATOM 625 O O . ILE A 1 78 ? 10.016 -27.156 -2.072 1 95.31 78 ILE A O 1
ATOM 629 N N . LYS A 1 79 ? 10.586 -28.656 -0.483 1 91.5 79 LYS A N 1
ATOM 630 C CA . LYS A 1 79 ? 11.969 -28.188 -0.381 1 91.5 79 LYS A CA 1
ATOM 631 C C . LYS A 1 79 ? 12.945 -29.25 -0.855 1 91.5 79 LYS A C 1
ATOM 633 O O . LYS A 1 79 ? 12.797 -30.422 -0.524 1 91.5 79 LYS A O 1
ATOM 638 N N . GLU A 1 80 ? 13.852 -28.766 -1.754 1 89.44 80 GLU A N 1
ATOM 639 C CA . GLU A 1 80 ? 14.914 -29.656 -2.207 1 89.44 80 GLU A CA 1
ATOM 640 C C . GLU A 1 80 ? 16.297 -29.094 -1.875 1 89.44 80 GLU A C 1
ATOM 642 O O . GLU A 1 80 ? 16.547 -27.906 -2.111 1 89.44 80 GLU A O 1
ATOM 647 N N . MET A 1 81 ? 17.062 -29.891 -1.251 1 85.69 81 MET A N 1
ATOM 648 C CA . MET A 1 81 ? 18.422 -29.453 -0.933 1 85.69 81 MET A CA 1
ATOM 649 C C . MET A 1 81 ? 19.266 -29.344 -2.195 1 85.69 81 MET A C 1
ATOM 651 O O . MET A 1 81 ? 19.172 -30.203 -3.084 1 85.69 81 MET A O 1
ATOM 655 N N . SER A 1 82 ? 20.016 -28.234 -2.229 1 81.31 82 SER A N 1
ATOM 656 C CA . SER A 1 82 ? 20.938 -28.078 -3.348 1 81.31 82 SER A CA 1
ATOM 657 C C . SER A 1 82 ? 22 -29.172 -3.334 1 81.31 82 SER A C 1
ATOM 659 O O . SER A 1 82 ? 22.5 -29.547 -2.271 1 81.31 82 SER A O 1
ATOM 661 N N . THR A 1 83 ? 22.203 -29.656 -4.508 1 80.31 83 THR A N 1
ATOM 662 C CA . THR A 1 83 ? 23.234 -30.688 -4.637 1 80.31 83 THR A CA 1
ATOM 663 C C . THR A 1 83 ? 24.625 -30.062 -4.57 1 80.31 83 THR A C 1
ATOM 665 O O . THR A 1 83 ? 25.609 -30.766 -4.309 1 80.31 83 THR A O 1
ATOM 668 N N . THR A 1 84 ? 24.734 -28.828 -4.82 1 81.81 84 THR A N 1
ATOM 669 C CA . THR A 1 84 ? 26.031 -28.172 -4.941 1 81.81 84 THR A CA 1
ATOM 670 C C . THR A 1 84 ? 26.344 -27.359 -3.689 1 81.81 84 THR A C 1
ATOM 672 O O . THR A 1 84 ? 27.5 -27.062 -3.404 1 81.81 84 THR A O 1
ATOM 675 N N . ASP A 1 85 ? 25.391 -26.906 -3.076 1 73.81 85 ASP A N 1
ATOM 676 C CA . ASP A 1 85 ? 25.531 -26.094 -1.868 1 73.81 85 ASP A CA 1
ATOM 677 C C . ASP A 1 85 ? 24.578 -26.578 -0.773 1 73.81 85 ASP A C 1
ATOM 679 O O . ASP A 1 85 ? 23.375 -26.375 -0.862 1 73.81 85 ASP A O 1
ATOM 683 N N . ASN A 1 86 ? 25.156 -27.172 0.235 1 75 86 ASN A N 1
ATOM 684 C CA . ASN A 1 86 ? 24.359 -27.828 1.272 1 75 86 ASN A CA 1
ATOM 685 C C . ASN A 1 86 ? 23.625 -26.812 2.146 1 75 86 ASN A C 1
ATOM 687 O O . ASN A 1 86 ? 22.844 -27.188 3.02 1 75 86 ASN A O 1
ATOM 691 N N . ARG A 1 87 ? 23.844 -25.578 1.869 1 76.25 87 ARG A N 1
ATOM 692 C CA . ARG A 1 87 ? 23.219 -24.547 2.684 1 76.25 87 ARG A CA 1
ATOM 693 C C . ARG A 1 87 ? 22.047 -23.906 1.946 1 76.25 87 ARG A C 1
ATOM 695 O O . ARG A 1 87 ? 21.297 -23.109 2.525 1 76.25 87 ARG A O 1
ATOM 702 N N . VAL A 1 88 ? 21.938 -24.453 0.704 1 82.31 88 VAL A N 1
ATOM 703 C CA . VAL A 1 88 ? 20.922 -23.812 -0.112 1 82.31 88 VAL A CA 1
ATOM 704 C C . VAL A 1 88 ? 19.781 -24.797 -0.382 1 82.31 88 VAL A C 1
ATOM 706 O O . VAL A 1 88 ? 20.016 -25.953 -0.731 1 82.31 88 VAL A O 1
ATOM 709 N N . PHE A 1 89 ? 18.625 -24.312 -0.032 1 86.25 89 PHE A N 1
ATOM 710 C CA . PHE A 1 89 ? 17.422 -25.078 -0.362 1 86.25 89 PHE A CA 1
ATOM 711 C C . PHE A 1 89 ? 16.672 -24.422 -1.507 1 86.25 89 PHE A C 1
ATOM 713 O O . PHE A 1 89 ? 16.562 -23.203 -1.569 1 86.25 89 PHE A O 1
ATOM 720 N N . TYR A 1 90 ? 16.219 -25.359 -2.375 1 91.38 90 TYR A N 1
ATOM 721 C CA . TYR A 1 90 ? 15.367 -24.906 -3.465 1 91.38 90 TYR A CA 1
ATOM 722 C C . TYR A 1 90 ? 13.906 -25.234 -3.18 1 91.38 90 TYR A C 1
ATOM 724 O O . TYR A 1 90 ? 13.594 -26.266 -2.604 1 91.38 90 TYR A O 1
ATOM 732 N N . LEU A 1 91 ? 13.086 -24.297 -3.611 1 93.81 91 LEU A N 1
ATOM 733 C CA . LEU A 1 91 ? 11.648 -24.469 -3.455 1 93.81 91 LEU A CA 1
ATOM 734 C C . LEU A 1 91 ? 10.992 -24.828 -4.781 1 93.81 91 LEU A C 1
ATOM 736 O O . LEU A 1 91 ? 11.344 -24.281 -5.828 1 93.81 91 LEU A O 1
ATOM 740 N N . LEU A 1 92 ? 10.086 -25.812 -4.656 1 94 92 LEU A N 1
ATOM 741 C CA . LEU A 1 92 ? 9.344 -26.25 -5.836 1 94 92 LEU A CA 1
ATOM 742 C C . LEU A 1 92 ? 7.855 -26.344 -5.535 1 94 92 LEU A C 1
ATOM 744 O O . LEU A 1 92 ? 7.461 -26.688 -4.422 1 94 92 LEU A O 1
ATOM 748 N N . LEU A 1 93 ? 7.105 -26.109 -6.598 1 95.44 93 LEU A N 1
ATOM 749 C CA . LEU A 1 93 ? 5.668 -26.297 -6.469 1 95.44 93 LEU A CA 1
ATOM 750 C C . LEU A 1 93 ? 5.312 -27.781 -6.496 1 95.44 93 LEU A C 1
ATOM 752 O O . LEU A 1 93 ? 5.879 -28.547 -7.281 1 95.44 93 LEU A O 1
ATOM 756 N N . THR A 1 94 ? 4.359 -28.141 -5.637 1 96.25 94 THR A N 1
ATOM 757 C CA . THR A 1 94 ? 3.715 -29.438 -5.816 1 96.25 94 THR A CA 1
ATOM 758 C C . THR A 1 94 ? 2.641 -29.359 -6.898 1 96.25 94 THR A C 1
ATOM 760 O O . THR A 1 94 ? 2.338 -28.281 -7.402 1 96.25 94 THR A O 1
ATOM 763 N N . GLN A 1 95 ? 2.098 -30.547 -7.289 1 96.69 95 GLN A N 1
ATOM 764 C CA . GLN A 1 95 ? 0.967 -30.547 -8.211 1 96.69 95 GLN A CA 1
ATOM 765 C C . GLN A 1 95 ? -0.212 -29.766 -7.633 1 96.69 95 GLN A C 1
ATOM 767 O O . GLN A 1 95 ? -0.889 -29.031 -8.352 1 96.69 95 GLN A O 1
ATOM 772 N N . LYS A 1 96 ? -0.342 -29.938 -6.344 1 97.25 96 LYS A N 1
ATOM 773 C CA . LYS A 1 96 ? -1.401 -29.219 -5.637 1 97.25 96 LYS A CA 1
ATOM 774 C C . LYS A 1 96 ? -1.166 -27.719 -5.668 1 97.25 96 LYS A C 1
ATOM 776 O O . LYS A 1 96 ? -2.094 -26.938 -5.918 1 97.25 96 LYS A O 1
ATOM 781 N N . GLY A 1 97 ? 0.085 -27.328 -5.41 1 96.69 97 GLY A N 1
ATOM 782 C CA . GLY A 1 97 ? 0.456 -25.922 -5.438 1 96.69 97 GLY A CA 1
ATOM 783 C C . GLY A 1 97 ? 0.321 -25.297 -6.812 1 96.69 97 GLY A C 1
ATOM 784 O O . GLY A 1 97 ? -0.153 -24.156 -6.941 1 96.69 97 GLY A O 1
ATOM 785 N N . ALA A 1 98 ? 0.68 -26.062 -7.789 1 95.56 98 ALA A N 1
ATOM 786 C CA . ALA A 1 98 ? 0.607 -25.594 -9.164 1 95.56 98 ALA A CA 1
ATOM 787 C C . ALA A 1 98 ? -0.841 -25.375 -9.602 1 95.56 98 ALA A C 1
ATOM 789 O O . ALA A 1 98 ? -1.169 -24.375 -10.234 1 95.56 98 ALA A O 1
ATOM 790 N N . LYS A 1 99 ? -1.664 -26.297 -9.258 1 97 99 LYS A N 1
ATOM 791 C CA . LYS A 1 99 ? -3.08 -26.188 -9.602 1 97 99 LYS A CA 1
ATOM 792 C C . LYS A 1 99 ? -3.725 -25 -8.906 1 97 99 LYS A C 1
ATOM 794 O O . LYS A 1 99 ? -4.5 -24.266 -9.516 1 97 99 LYS A O 1
ATOM 799 N N . LEU A 1 100 ? -3.326 -24.812 -7.715 1 96.88 100 LEU A N 1
ATOM 800 C CA . LEU A 1 100 ? -3.896 -23.734 -6.93 1 96.88 100 LEU A CA 1
ATOM 801 C C . LEU A 1 100 ? -3.498 -22.375 -7.504 1 96.88 100 LEU A C 1
ATOM 803 O O . LEU A 1 100 ? -4.344 -21.484 -7.664 1 96.88 100 LEU A O 1
ATOM 807 N N . ILE A 1 101 ? -2.254 -22.203 -7.758 1 95.06 101 ILE A N 1
ATOM 808 C CA . ILE A 1 101 ? -1.773 -20.906 -8.219 1 95.06 101 ILE A CA 1
ATOM 809 C C . ILE A 1 101 ? -2.346 -20.609 -9.602 1 95.06 101 ILE A C 1
ATOM 811 O O . ILE A 1 101 ? -2.637 -19.453 -9.93 1 95.06 101 ILE A O 1
ATOM 815 N N . ASP A 1 102 ? -2.541 -21.641 -10.391 1 94.75 102 ASP A N 1
ATOM 816 C CA . ASP A 1 102 ? -3.164 -21.469 -11.703 1 94.75 102 ASP A CA 1
ATOM 817 C C . ASP A 1 102 ? -4.578 -20.906 -11.562 1 94.75 102 ASP A C 1
ATOM 819 O O . ASP A 1 102 ? -4.965 -19.984 -12.281 1 94.75 102 ASP A O 1
ATOM 823 N N . GLU A 1 103 ? -5.258 -21.453 -10.664 1 95.5 103 GLU A N 1
ATOM 824 C CA . GLU A 1 103 ? -6.617 -20.984 -10.391 1 95.5 103 GLU A CA 1
ATOM 825 C C . GLU A 1 103 ? -6.613 -19.578 -9.82 1 95.5 103 GLU A C 1
ATOM 827 O O . GLU A 1 103 ? -7.43 -18.734 -10.219 1 95.5 103 GLU A O 1
ATOM 832 N N . LEU A 1 104 ? -5.711 -19.312 -8.961 1 94.62 104 LEU A N 1
ATOM 833 C CA . LEU A 1 104 ? -5.68 -18.047 -8.25 1 94.62 104 LEU A CA 1
ATOM 834 C C . LEU A 1 104 ? -5.254 -16.906 -9.172 1 94.62 104 LEU A C 1
ATOM 836 O O . LEU A 1 104 ? -5.711 -15.781 -9.023 1 94.62 104 LEU A O 1
ATOM 840 N N . ILE A 1 105 ? -4.426 -17.25 -10.078 1 91.75 105 ILE A N 1
ATOM 841 C CA . ILE A 1 105 ? -3.971 -16.234 -11.023 1 91.75 105 ILE A CA 1
ATOM 842 C C . ILE A 1 105 ? -5.152 -15.727 -11.844 1 91.75 105 ILE A C 1
ATOM 844 O O . ILE A 1 105 ? -5.262 -14.531 -12.117 1 91.75 105 ILE A O 1
ATOM 848 N N . VAL A 1 106 ? -6.02 -16.625 -12.211 1 93.19 106 VAL A N 1
ATOM 849 C CA . VAL A 1 106 ? -7.207 -16.266 -12.977 1 93.19 106 VAL A CA 1
ATOM 850 C C . VAL A 1 106 ? -8.102 -15.359 -12.141 1 93.19 106 VAL A C 1
ATOM 852 O O . VAL A 1 106 ? -8.578 -14.328 -12.633 1 93.19 106 VAL A O 1
ATOM 855 N N . LYS A 1 107 ? -8.273 -15.75 -10.906 1 95.19 107 LYS A N 1
ATOM 856 C CA . LYS A 1 107 ? -9.117 -14.961 -10.016 1 95.19 107 LYS A CA 1
ATOM 857 C C . LYS A 1 107 ? -8.477 -13.609 -9.711 1 95.19 107 LYS A C 1
ATOM 859 O O . LYS A 1 107 ? -9.172 -12.594 -9.617 1 95.19 107 LYS A O 1
ATOM 864 N N . HIS A 1 108 ? -7.188 -13.672 -9.531 1 93.44 108 HIS A N 1
ATOM 865 C CA . HIS A 1 108 ? -6.434 -12.438 -9.336 1 93.44 108 HIS A CA 1
ATOM 866 C C . HIS A 1 108 ? -6.645 -11.477 -10.5 1 93.44 108 HIS A C 1
ATOM 868 O O . HIS A 1 108 ? -6.887 -10.289 -10.289 1 93.44 108 HIS A O 1
ATOM 874 N N . ASP A 1 109 ? -6.57 -12 -11.68 1 91.56 109 ASP A N 1
ATOM 875 C CA . ASP A 1 109 ? -6.746 -11.195 -12.883 1 91.56 109 ASP A CA 1
ATOM 876 C C . ASP A 1 109 ? -8.148 -10.602 -12.945 1 91.56 109 ASP A C 1
ATOM 878 O O . ASP A 1 109 ? -8.328 -9.461 -13.383 1 91.56 109 ASP A O 1
ATOM 882 N N . GLU A 1 110 ? -9.117 -11.352 -12.539 1 93.81 110 GLU A N 1
ATOM 883 C CA . GLU A 1 110 ? -10.492 -10.859 -12.516 1 93.81 110 GLU A CA 1
ATOM 884 C C . GLU A 1 110 ? -10.641 -9.672 -11.57 1 93.81 110 GLU A C 1
ATOM 886 O O . GLU A 1 110 ? -11.289 -8.68 -11.914 1 93.81 110 GLU A O 1
ATOM 891 N N . VAL A 1 111 ? -10.047 -9.781 -10.414 1 93.56 111 VAL A N 1
ATOM 892 C CA . VAL A 1 111 ? -10.133 -8.727 -9.414 1 93.56 111 VAL A CA 1
ATOM 893 C C . VAL A 1 111 ? -9.43 -7.469 -9.93 1 93.56 111 VAL A C 1
ATOM 895 O O . VAL A 1 111 ? -9.977 -6.367 -9.852 1 93.56 111 VAL A O 1
ATOM 898 N N . THR A 1 112 ? -8.211 -7.656 -10.484 1 93.19 112 THR A N 1
ATOM 899 C CA . THR A 1 112 ? -7.43 -6.512 -10.938 1 93.19 112 THR A CA 1
ATOM 900 C C . THR A 1 112 ? -8.07 -5.871 -12.172 1 93.19 112 THR A C 1
ATOM 902 O O . THR A 1 112 ? -8.102 -4.645 -12.289 1 93.19 112 THR A O 1
ATOM 905 N N . SER A 1 113 ? -8.602 -6.707 -13.055 1 92.31 113 SER A N 1
ATOM 906 C CA . SER A 1 113 ? -9.273 -6.184 -14.242 1 92.31 113 SER A CA 1
ATOM 907 C C . SER A 1 113 ? -10.484 -5.344 -13.867 1 92.31 113 SER A C 1
ATOM 909 O O . SER A 1 113 ? -10.727 -4.289 -14.453 1 92.31 113 SER A O 1
ATOM 911 N N . LYS A 1 114 ? -11.227 -5.867 -12.891 1 92.75 114 LYS A N 1
ATOM 912 C CA . LYS A 1 114 ? -12.383 -5.113 -12.414 1 92.75 114 LYS A CA 1
ATOM 913 C C . LYS A 1 114 ? -11.953 -3.807 -11.75 1 92.75 114 LYS A C 1
ATOM 915 O O . LYS A 1 114 ? -12.609 -2.775 -11.914 1 92.75 114 LYS A O 1
ATOM 920 N N . PHE A 1 115 ? -10.875 -3.859 -11.031 1 93.31 115 PHE A N 1
ATOM 921 C CA . PHE A 1 115 ? -10.359 -2.703 -10.312 1 93.31 115 PHE A CA 1
ATOM 922 C C . PHE A 1 115 ? -9.945 -1.602 -11.281 1 93.31 115 PHE A C 1
ATOM 924 O O . PHE A 1 115 ? -10.164 -0.418 -11.008 1 93.31 115 PHE A O 1
ATOM 931 N N . PHE A 1 116 ? -9.359 -1.996 -12.43 1 93.88 116 PHE A N 1
ATOM 932 C CA . PHE A 1 116 ? -8.844 -1.028 -13.391 1 93.88 116 PHE A CA 1
ATOM 933 C C . PHE A 1 116 ? -9.859 -0.771 -14.492 1 93.88 116 PHE A C 1
ATOM 935 O O . PHE A 1 116 ? -9.562 -0.075 -15.469 1 93.88 116 PHE A O 1
ATOM 942 N N . GLU A 1 117 ? -11.023 -1.264 -14.344 1 93.19 117 GLU A N 1
ATOM 943 C CA . GLU A 1 117 ? -12.07 -1.214 -15.359 1 93.19 117 GLU A CA 1
ATOM 944 C C . GLU A 1 117 ? -12.398 0.225 -15.75 1 93.19 117 GLU A C 1
ATOM 946 O O . GLU A 1 117 ? -12.734 0.5 -16.906 1 93.19 117 GLU A O 1
ATOM 951 N N . PRO A 1 118 ? -12.32 1.201 -14.844 1 95.31 118 PRO A N 1
ATOM 952 C CA . PRO A 1 118 ? -12.625 2.588 -15.203 1 95.31 118 PRO A CA 1
ATOM 953 C C . PRO A 1 118 ? -11.664 3.16 -16.234 1 95.31 118 PRO A C 1
ATOM 955 O O . PRO A 1 118 ? -11.938 4.207 -16.828 1 95.31 118 PRO A O 1
ATOM 958 N N . LEU A 1 119 ? -10.578 2.518 -16.453 1 95.38 119 LEU A N 1
ATOM 959 C CA . LEU A 1 119 ? -9.586 2.982 -17.422 1 95.38 119 LEU A CA 1
ATOM 960 C C . LEU A 1 119 ? -9.789 2.311 -18.766 1 95.38 119 LEU A C 1
ATOM 962 O O . LEU A 1 119 ? -10.07 1.112 -18.828 1 95.38 119 LEU A O 1
ATOM 966 N N . SER A 1 120 ? -9.672 3.113 -1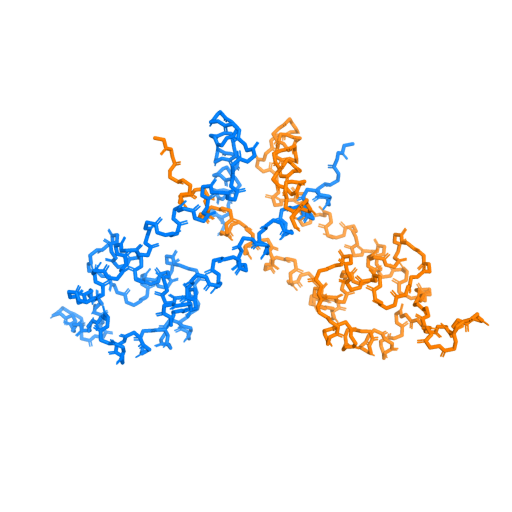9.812 1 95.06 120 SER A N 1
ATOM 967 C CA . SER A 1 120 ? -9.672 2.543 -21.156 1 95.06 120 SER A CA 1
ATOM 968 C C . SER A 1 120 ? -8.406 1.73 -21.406 1 95.06 120 SER A C 1
ATOM 970 O O . SER A 1 120 ? -7.461 1.784 -20.625 1 95.06 120 SER A O 1
ATOM 972 N N . GLY A 1 121 ? -8.414 0.962 -22.531 1 93.44 121 GLY A N 1
ATOM 973 C CA . GLY A 1 121 ? -7.23 0.204 -22.891 1 93.44 121 GLY A CA 1
ATOM 974 C C . GLY A 1 121 ? -5.984 1.062 -23 1 93.44 121 GLY A C 1
ATOM 975 O O . GLY A 1 121 ? -4.926 0.699 -22.484 1 93.44 121 GLY A O 1
ATOM 976 N N . ARG A 1 122 ? -6.168 2.18 -23.609 1 94.88 122 ARG A N 1
ATOM 977 C CA . ARG A 1 122 ? -5.047 3.102 -23.766 1 94.88 122 ARG A CA 1
ATOM 978 C C . ARG A 1 122 ? -4.609 3.67 -22.422 1 94.88 122 ARG A C 1
ATOM 980 O O . ARG A 1 122 ? -3.412 3.795 -22.156 1 94.88 122 ARG A O 1
ATOM 987 N N . GLU A 1 123 ? -5.531 3.986 -21.547 1 94.94 123 GLU A N 1
ATOM 988 C CA . GLU A 1 123 ? -5.238 4.539 -20.234 1 94.94 123 GLU A CA 1
ATOM 989 C C . GLU A 1 123 ? -4.508 3.523 -19.359 1 94.94 123 GLU A C 1
ATOM 991 O O . GLU A 1 123 ? -3.658 3.895 -18.547 1 94.94 123 GLU A O 1
ATOM 996 N N . ARG A 1 124 ? -4.828 2.301 -19.547 1 94.31 124 ARG A N 1
ATOM 997 C CA . ARG A 1 124 ? -4.145 1.246 -18.812 1 94.31 124 ARG A CA 1
ATOM 998 C C . ARG A 1 124 ? -2.684 1.139 -19.234 1 94.31 124 ARG A C 1
ATOM 1000 O O . ARG A 1 124 ? -1.802 0.948 -18.391 1 94.31 124 ARG A O 1
ATOM 1007 N N . VAL A 1 125 ? -2.516 1.253 -20.484 1 94.12 125 VAL A N 1
ATOM 1008 C CA . VAL A 1 125 ? -1.152 1.227 -21.016 1 94.12 125 VAL A CA 1
ATOM 1009 C C . VAL A 1 125 ? -0.373 2.428 -20.484 1 94.12 125 VAL A C 1
ATOM 1011 O O . VAL A 1 125 ? 0.793 2.303 -20.094 1 94.12 125 VAL A O 1
ATOM 1014 N N . ASP A 1 126 ? -1.022 3.59 -20.438 1 95.12 126 ASP A N 1
ATOM 1015 C CA . ASP A 1 126 ? -0.401 4.797 -19.906 1 95.12 126 ASP A CA 1
ATOM 1016 C C . ASP A 1 126 ? -0.03 4.617 -18.438 1 95.12 126 ASP A C 1
ATOM 1018 O O . ASP A 1 126 ? 1.065 4.992 -18.016 1 95.12 126 ASP A O 1
ATOM 1022 N N . LEU A 1 127 ? -0.941 4.07 -17.688 1 95.31 127 LEU A N 1
ATOM 1023 C CA . LEU A 1 127 ? -0.681 3.834 -16.266 1 95.31 127 LEU A CA 1
ATOM 1024 C C . LEU A 1 127 ? 0.527 2.922 -16.078 1 95.31 127 LEU A C 1
ATOM 1026 O O . LEU A 1 127 ? 1.416 3.217 -15.273 1 95.31 127 LEU A O 1
ATOM 1030 N N . PHE A 1 128 ? 0.546 1.854 -16.859 1 94.31 128 PHE A N 1
ATOM 1031 C CA . PHE A 1 128 ? 1.664 0.919 -16.797 1 94.31 128 PHE A CA 1
ATOM 1032 C C . PHE A 1 128 ? 2.98 1.631 -17.078 1 94.31 128 PHE A C 1
ATOM 1034 O O . PHE A 1 128 ? 3.963 1.446 -16.359 1 94.31 128 PHE A O 1
ATOM 1041 N N . SER A 1 129 ? 2.955 2.393 -18.078 1 95.12 129 SER A N 1
ATOM 1042 C CA . SER A 1 129 ? 4.168 3.092 -18.5 1 95.12 129 SER A CA 1
ATOM 1043 C C . SER A 1 129 ? 4.645 4.059 -17.422 1 95.12 129 SER A C 1
ATOM 1045 O O . SER A 1 129 ? 5.844 4.156 -17.156 1 95.12 129 SER A O 1
ATOM 1047 N N . LEU A 1 130 ? 3.75 4.762 -16.844 1 95.75 130 LEU A N 1
ATOM 1048 C CA . LEU A 1 130 ? 4.078 5.719 -15.789 1 95.75 130 LEU A CA 1
ATOM 1049 C C . LEU A 1 130 ? 4.637 5.004 -14.562 1 95.75 130 LEU A C 1
ATOM 1051 O O . LEU A 1 130 ? 5.637 5.441 -13.992 1 95.75 130 LEU A O 1
ATOM 1055 N N . LEU A 1 131 ? 4.023 3.906 -14.18 1 94.88 131 LEU A N 1
ATOM 1056 C CA . LEU A 1 131 ? 4.461 3.141 -13.016 1 94.88 131 LEU A CA 1
ATOM 1057 C C . LEU A 1 131 ? 5.844 2.543 -13.25 1 94.88 131 LEU A C 1
ATOM 1059 O O . LEU A 1 131 ? 6.672 2.502 -12.336 1 94.88 131 LEU A O 1
ATOM 1063 N N . LYS A 1 132 ? 6.047 2.08 -14.438 1 93.88 132 LYS A N 1
ATOM 1064 C CA . LYS A 1 132 ? 7.336 1.506 -14.797 1 93.88 132 LYS A CA 1
ATOM 1065 C C . LYS A 1 132 ? 8.445 2.547 -14.703 1 93.88 132 LYS A C 1
ATOM 1067 O O . LYS A 1 132 ? 9.547 2.248 -14.227 1 93.88 132 LYS A O 1
ATOM 1072 N N . LYS A 1 133 ? 8.172 3.703 -15.117 1 94.56 133 LYS A N 1
ATOM 1073 C CA . LYS A 1 133 ? 9.141 4.797 -15.055 1 94.56 133 LYS A CA 1
ATOM 1074 C C . LYS A 1 133 ? 9.516 5.117 -13.617 1 94.56 133 LYS A C 1
ATOM 1076 O O . LYS A 1 133 ? 10.688 5.34 -13.305 1 94.56 133 LYS A O 1
ATOM 1081 N N . ILE A 1 134 ? 8.539 5.141 -12.742 1 94.06 134 ILE A N 1
ATOM 1082 C CA . ILE A 1 134 ? 8.766 5.422 -11.328 1 94.06 134 ILE A CA 1
ATOM 1083 C C . ILE A 1 134 ? 9.609 4.309 -10.711 1 94.06 134 ILE A C 1
ATOM 1085 O O . ILE A 1 134 ? 10.594 4.578 -10.016 1 94.06 134 ILE A O 1
ATOM 1089 N N . TYR A 1 135 ? 9.258 3.066 -11 1 90.88 135 TYR A N 1
ATOM 1090 C CA . TYR A 1 135 ? 9.922 1.904 -10.414 1 90.88 135 TYR A CA 1
ATOM 1091 C C . TYR A 1 135 ? 11.367 1.805 -10.883 1 90.88 135 TYR A C 1
ATOM 1093 O O . TYR A 1 135 ? 12.258 1.502 -10.086 1 90.88 135 TYR A O 1
ATOM 1101 N N . LYS A 1 136 ? 11.641 1.977 -12.117 1 85.06 136 LYS A N 1
ATOM 1102 C CA . LYS A 1 136 ? 12.977 1.87 -12.695 1 85.06 136 LYS A CA 1
ATOM 1103 C C . LYS A 1 136 ? 13.945 2.824 -12.008 1 85.06 136 LYS A C 1
ATOM 1105 O O . LYS A 1 136 ? 15.125 2.502 -11.836 1 85.06 136 LYS A O 1
ATOM 1110 N N . ASN A 1 137 ? 13.477 3.93 -11.664 1 78.12 137 ASN A N 1
ATOM 1111 C CA . ASN A 1 137 ? 14.312 4.934 -11.008 1 78.12 137 ASN A C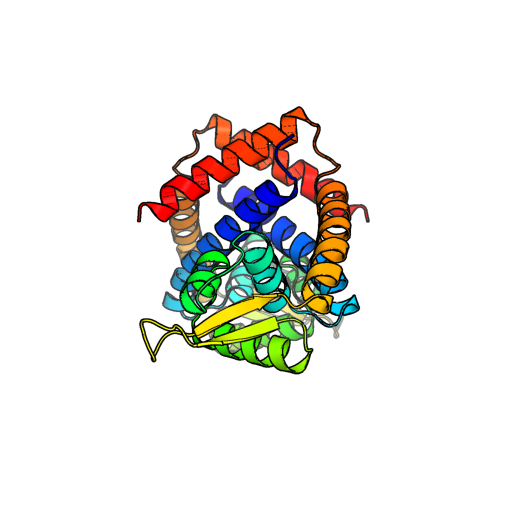A 1
ATOM 1112 C C . ASN A 1 137 ? 14.656 4.531 -9.578 1 78.12 137 ASN A C 1
ATOM 1114 O O . ASN A 1 137 ? 15.641 5.008 -9.016 1 78.12 137 ASN A O 1
ATOM 1118 N N . LYS A 1 138 ? 13.875 3.604 -8.914 1 73.12 138 LYS A N 1
ATOM 1119 C CA . LYS A 1 138 ? 14.086 3.213 -7.52 1 73.12 138 LYS A CA 1
ATOM 1120 C C . LYS A 1 138 ? 15.023 2.01 -7.426 1 73.12 138 LYS A C 1
ATOM 1122 O O . LYS A 1 138 ? 15.688 1.813 -6.406 1 73.12 138 LYS A O 1
ATOM 1127 N N . GLU A 1 139 ? 15.047 1.144 -8.359 1 63.91 139 GLU A N 1
ATOM 1128 C CA . GLU A 1 139 ? 15.969 0.013 -8.43 1 63.91 139 GLU A CA 1
ATOM 1129 C C . GLU A 1 139 ? 17.406 0.487 -8.578 1 63.91 139 GLU A C 1
ATOM 1131 O O . GLU A 1 139 ? 18.344 -0.218 -8.188 1 63.91 139 GLU A O 1
ATOM 1136 N N . LYS A 1 140 ? 17.578 1.584 -9.164 1 52.94 140 LYS A N 1
ATOM 1137 C CA . LYS A 1 140 ? 18.922 2.135 -9.383 1 52.94 140 LYS A CA 1
ATOM 1138 C C . LYS A 1 140 ? 19.484 2.713 -8.094 1 52.94 140 LYS A C 1
ATOM 1140 O O . LYS A 1 140 ? 20.703 2.92 -7.98 1 52.94 140 LYS A O 1
ATOM 1145 N N . LYS A 1 141 ? 18.766 2.75 -7.113 1 49.41 141 LYS A N 1
ATOM 1146 C CA . LYS A 1 141 ? 19.328 3.27 -5.871 1 49.41 141 LYS A CA 1
ATOM 1147 C C . LYS A 1 141 ? 19.594 2.146 -4.879 1 49.41 141 LYS A C 1
ATOM 1149 O O . LYS A 1 141 ? 18.859 1.161 -4.828 1 49.41 141 LYS A O 1
ATOM 1154 N N . MET B 1 1 ? -1.438 -7.578 -24.453 1 38.81 1 MET B N 1
ATOM 1155 C CA . MET B 1 1 ? -1.94 -6.508 -23.594 1 38.81 1 MET B CA 1
ATOM 1156 C C . MET B 1 1 ? -1.339 -6.605 -22.203 1 38.81 1 MET B C 1
ATOM 1158 O O . MET B 1 1 ? -1.083 -7.703 -21.703 1 38.81 1 MET B O 1
ATOM 1162 N N . ARG B 1 2 ? -0.48 -5.668 -21.734 1 53.78 2 ARG B N 1
ATOM 1163 C CA . ARG B 1 2 ? 0.351 -5.75 -20.531 1 53.78 2 ARG B CA 1
ATOM 1164 C C . ARG B 1 2 ? -0.482 -6.125 -19.312 1 53.78 2 ARG B C 1
ATOM 1166 O O . ARG B 1 2 ? -1.576 -5.59 -19.109 1 53.78 2 ARG B O 1
ATOM 1173 N N . SER B 1 3 ? -0.279 -7.344 -18.656 1 68.5 3 SER B N 1
ATOM 1174 C CA . SER B 1 3 ? -1.183 -8.031 -17.734 1 68.5 3 SER B CA 1
ATOM 1175 C C . SER B 1 3 ? -1.43 -7.195 -16.484 1 68.5 3 SER B C 1
ATOM 1177 O O . SER B 1 3 ? -0.551 -6.453 -16.031 1 68.5 3 SER B O 1
ATOM 1179 N N . ASP B 1 4 ? -2.773 -6.754 -16.438 1 78.56 4 ASP B N 1
ATOM 1180 C CA . ASP B 1 4 ? -3.244 -6.141 -15.195 1 78.56 4 ASP B CA 1
ATOM 1181 C C . ASP B 1 4 ? -2.459 -6.664 -13.992 1 78.56 4 ASP B C 1
ATOM 1183 O O . ASP B 1 4 ? -2.316 -5.961 -12.992 1 78.56 4 ASP B O 1
ATOM 1187 N N . PHE B 1 5 ? -1.744 -7.727 -14.438 1 78.25 5 PHE B N 1
ATOM 1188 C CA . PHE B 1 5 ? -0.941 -8.32 -13.375 1 78.25 5 PHE B CA 1
ATOM 1189 C C . PHE B 1 5 ? 0.333 -7.52 -13.148 1 78.25 5 PHE B C 1
ATOM 1191 O O . PHE B 1 5 ? 0.652 -7.172 -12.008 1 78.25 5 PHE B O 1
ATOM 1198 N N . TYR B 1 6 ? 0.974 -7.258 -14.219 1 81.75 6 TYR B N 1
ATOM 1199 C CA . TYR B 1 6 ? 2.23 -6.527 -14.094 1 81.75 6 TYR B CA 1
ATOM 1200 C C . TYR B 1 6 ? 1.982 -5.094 -13.641 1 81.75 6 TYR B C 1
ATOM 1202 O O . TYR B 1 6 ? 2.77 -4.531 -12.875 1 81.75 6 TYR B O 1
ATOM 1210 N N . THR B 1 7 ? 0.887 -4.535 -14.109 1 88.38 7 THR B N 1
ATOM 1211 C CA . THR B 1 7 ? 0.505 -3.205 -13.656 1 88.38 7 THR B CA 1
ATOM 1212 C C . THR B 1 7 ? 0.278 -3.193 -12.141 1 88.38 7 THR B C 1
ATOM 1214 O O . THR B 1 7 ? 0.753 -2.295 -11.445 1 88.38 7 THR B O 1
ATOM 1217 N N . PHE B 1 8 ? -0.386 -4.191 -11.781 1 86.75 8 PHE B N 1
ATOM 1218 C CA . PHE B 1 8 ? -0.626 -4.332 -10.352 1 86.75 8 PHE B CA 1
ATOM 1219 C C . PHE B 1 8 ? 0.688 -4.473 -9.594 1 86.75 8 PHE B C 1
ATOM 1221 O O . PHE B 1 8 ? 0.885 -3.836 -8.555 1 86.75 8 PHE B O 1
ATOM 1228 N N . TYR B 1 9 ? 1.5 -5.25 -10.109 1 84.44 9 TYR B N 1
ATOM 1229 C CA . TYR B 1 9 ? 2.795 -5.488 -9.484 1 84.44 9 TYR B CA 1
ATOM 1230 C C . TYR B 1 9 ? 3.562 -4.184 -9.305 1 84.44 9 TYR B C 1
ATOM 1232 O O . TYR B 1 9 ? 4.062 -3.893 -8.219 1 84.44 9 TYR B O 1
ATOM 1240 N N . LEU B 1 10 ? 3.645 -3.453 -10.297 1 88.81 10 LEU B N 1
ATOM 1241 C CA . LEU B 1 10 ? 4.359 -2.182 -10.258 1 88.81 10 LEU B CA 1
ATOM 1242 C C . LEU B 1 10 ? 3.682 -1.211 -9.297 1 88.81 10 LEU B C 1
ATOM 1244 O O . LEU B 1 10 ? 4.359 -0.486 -8.562 1 88.81 10 LEU B O 1
ATOM 1248 N N . TYR B 1 11 ? 2.361 -1.213 -9.398 1 90.94 11 TYR B N 1
ATOM 1249 C CA . TYR B 1 11 ? 1.571 -0.374 -8.508 1 90.94 11 TYR B CA 1
ATOM 1250 C C . TYR B 1 11 ? 1.887 -0.684 -7.047 1 90.94 11 TYR B C 1
ATOM 1252 O O . TYR B 1 11 ? 2.189 0.22 -6.266 1 90.94 11 TYR B O 1
ATOM 1260 N N . PHE B 1 12 ? 1.884 -1.887 -6.793 1 87.62 12 PHE B N 1
ATOM 1261 C CA . PHE B 1 12 ? 2.102 -2.348 -5.426 1 87.62 12 PHE B CA 1
ATOM 1262 C C . PHE B 1 12 ? 3.531 -2.066 -4.984 1 87.62 12 PHE B C 1
ATOM 1264 O O . PHE B 1 12 ? 3.758 -1.575 -3.875 1 87.62 12 PHE B O 1
ATOM 1271 N N . LYS B 1 13 ? 4.504 -2.406 -5.762 1 87.88 13 LYS B N 1
ATOM 1272 C CA . LYS B 1 13 ? 5.91 -2.197 -5.426 1 87.88 13 LYS B CA 1
ATOM 1273 C C . LYS B 1 13 ? 6.203 -0.718 -5.188 1 87.88 13 LYS B C 1
ATOM 1275 O O . LYS B 1 13 ? 6.852 -0.361 -4.203 1 87.88 13 LYS B O 1
ATOM 1280 N N . ASN B 1 14 ? 5.707 0.129 -6.066 1 92.25 14 ASN B N 1
ATOM 1281 C CA . ASN B 1 14 ? 5.902 1.566 -5.914 1 92.25 14 ASN B CA 1
ATOM 1282 C C . ASN B 1 14 ? 5.254 2.086 -4.633 1 92.25 14 ASN B C 1
ATOM 1284 O O . ASN B 1 14 ? 5.844 2.898 -3.918 1 92.25 14 ASN B O 1
ATOM 1288 N N . ALA B 1 15 ? 4.059 1.591 -4.395 1 90.44 15 ALA B N 1
ATOM 1289 C CA . ALA B 1 15 ? 3.35 2.002 -3.186 1 90.44 15 ALA B CA 1
ATOM 1290 C C . ALA B 1 15 ? 4.133 1.619 -1.935 1 90.44 15 ALA B C 1
ATOM 1292 O O . ALA B 1 15 ? 4.262 2.42 -1.006 1 90.44 15 ALA B O 1
ATOM 1293 N N . LYS B 1 16 ? 4.66 0.45 -1.885 1 87.62 16 LYS B N 1
ATOM 1294 C CA . LYS B 1 16 ? 5.41 -0.035 -0.729 1 87.62 16 LYS B CA 1
ATOM 1295 C C . LYS B 1 16 ? 6.691 0.771 -0.524 1 87.62 16 LYS B C 1
ATOM 1297 O O . LYS B 1 16 ? 7.055 1.09 0.609 1 87.62 16 LYS B O 1
ATOM 1302 N N . ILE B 1 17 ? 7.371 1.042 -1.579 1 90.06 17 ILE B N 1
ATOM 1303 C CA . ILE B 1 17 ? 8.602 1.826 -1.501 1 90.06 17 ILE B CA 1
ATOM 1304 C C . ILE B 1 17 ? 8.289 3.213 -0.942 1 90.06 17 ILE B C 1
ATOM 1306 O O . ILE B 1 17 ? 8.977 3.691 -0.035 1 90.06 17 ILE B O 1
ATOM 1310 N N . LEU B 1 18 ? 7.289 3.828 -1.471 1 91.19 18 LEU B N 1
ATOM 1311 C CA . LEU B 1 18 ? 6.906 5.16 -1.012 1 91.19 18 LEU B CA 1
ATOM 1312 C C . LEU B 1 18 ? 6.461 5.125 0.447 1 91.19 18 LEU B C 1
ATOM 1314 O O . LEU B 1 18 ? 6.812 6.016 1.227 1 91.19 18 LEU B O 1
ATOM 1318 N N . GLU B 1 19 ? 5.699 4.16 0.796 1 90.38 19 GLU B N 1
ATOM 1319 C CA . GLU B 1 19 ? 5.262 3.986 2.18 1 90.38 19 GLU B CA 1
ATOM 1320 C C . GLU B 1 19 ? 6.453 3.883 3.125 1 90.38 19 GLU B C 1
ATOM 1322 O O . GLU B 1 19 ? 6.438 4.457 4.215 1 90.38 19 GLU B O 1
ATOM 1327 N N . ARG B 1 20 ? 7.41 3.158 2.719 1 90.69 20 ARG B N 1
ATOM 1328 C CA . ARG B 1 20 ? 8.609 2.998 3.535 1 90.69 20 ARG B CA 1
ATOM 1329 C C . ARG B 1 20 ? 9.328 4.328 3.713 1 90.69 20 ARG B C 1
ATOM 1331 O O . ARG B 1 20 ? 9.789 4.648 4.812 1 90.69 20 ARG B O 1
ATOM 1338 N N . GLU B 1 21 ? 9.492 5.016 2.627 1 93.19 21 GLU B N 1
ATOM 1339 C CA . GLU B 1 21 ? 10.164 6.309 2.686 1 93.19 21 GLU B CA 1
ATOM 1340 C C . GLU B 1 21 ? 9.422 7.277 3.596 1 93.19 21 GLU B C 1
ATOM 1342 O O . GLU B 1 21 ? 10.039 7.988 4.395 1 93.19 21 GLU B O 1
ATOM 1347 N N . LEU B 1 22 ? 8.164 7.254 3.504 1 94.19 22 LEU B N 1
ATOM 1348 C CA . LEU B 1 22 ? 7.359 8.148 4.328 1 94.19 22 LEU B CA 1
ATOM 1349 C C . LEU B 1 22 ? 7.336 7.68 5.777 1 94.19 22 LEU B C 1
ATOM 1351 O O . LEU B 1 22 ? 7.316 8.5 6.699 1 94.19 22 LEU B O 1
ATOM 1355 N N . ALA B 1 23 ? 7.328 6.414 5.949 1 93.81 23 ALA B N 1
ATOM 1356 C CA . ALA B 1 23 ? 7.402 5.867 7.305 1 93.81 23 ALA B CA 1
ATOM 1357 C C . ALA B 1 23 ? 8.68 6.316 8.008 1 93.81 23 ALA B C 1
ATOM 1359 O O . ALA B 1 23 ? 8.6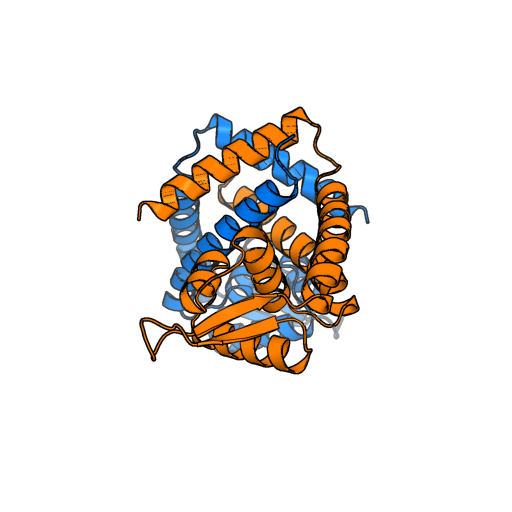64 6.648 9.195 1 93.81 23 ALA B O 1
ATOM 1360 N N . GLU B 1 24 ? 9.727 6.25 7.262 1 95.94 24 GLU B N 1
ATOM 1361 C CA . GLU B 1 24 ? 10.992 6.715 7.809 1 95.94 24 GLU B CA 1
ATOM 1362 C C . GLU B 1 24 ? 10.922 8.188 8.211 1 95.94 24 GLU B C 1
ATOM 1364 O O . GLU B 1 24 ? 11.398 8.57 9.281 1 95.94 24 GLU B O 1
ATOM 1369 N N . LEU B 1 25 ? 10.32 8.984 7.391 1 95.75 25 LEU B N 1
ATOM 1370 C CA . LEU B 1 25 ? 10.141 10.406 7.684 1 95.75 25 LEU B CA 1
ATOM 1371 C C . LEU B 1 25 ? 9.297 10.594 8.938 1 95.75 25 LEU B C 1
ATOM 1373 O O . LEU B 1 25 ? 9.695 11.312 9.859 1 95.75 25 LEU B O 1
ATOM 1377 N N . PHE B 1 26 ? 8.172 9.922 9.031 1 96.19 26 PHE B N 1
ATOM 1378 C CA . PHE B 1 26 ? 7.242 10.102 10.141 1 96.19 26 PHE B CA 1
ATOM 1379 C C . PHE B 1 26 ? 7.848 9.586 11.438 1 96.19 26 PHE B C 1
ATOM 1381 O O . PHE B 1 26 ? 7.695 10.211 12.492 1 96.19 26 PHE B O 1
ATOM 1388 N N . SER B 1 27 ? 8.562 8.531 11.281 1 95.94 27 SER B N 1
ATOM 1389 C CA . SER B 1 27 ? 9.203 7.953 12.461 1 95.94 27 SER B CA 1
ATOM 1390 C C . SER B 1 27 ? 10.25 8.898 13.039 1 95.94 27 SER B C 1
ATOM 1392 O O . SER B 1 27 ? 10.43 8.961 14.258 1 95.94 27 SER B O 1
ATOM 1394 N N . SER B 1 28 ? 10.906 9.562 12.211 1 96.75 28 SER B N 1
ATOM 1395 C CA . SER B 1 28 ? 11.922 10.508 12.664 1 96.75 28 SER B CA 1
ATOM 1396 C C . SER B 1 28 ? 11.305 11.633 13.484 1 96.75 28 SER B C 1
ATOM 1398 O O . SER B 1 28 ? 12 12.305 14.25 1 96.75 28 SER B O 1
ATOM 1400 N N . TYR B 1 29 ? 9.984 11.812 13.406 1 95.81 29 TYR B N 1
ATOM 1401 C CA . TYR B 1 29 ? 9.258 12.812 14.18 1 95.81 29 TYR B CA 1
ATOM 1402 C C . TYR B 1 29 ? 8.43 12.156 15.281 1 95.81 29 TYR B C 1
ATOM 1404 O O . TYR B 1 29 ? 7.594 12.812 15.914 1 95.81 29 TYR B O 1
ATOM 1412 N N . GLY B 1 30 ? 8.594 10.844 15.367 1 95.94 30 GLY B N 1
ATOM 1413 C CA . GLY B 1 30 ? 7.875 10.102 16.391 1 95.94 30 GLY B CA 1
ATOM 1414 C C . GLY B 1 30 ? 6.406 9.906 16.062 1 95.94 30 GLY B C 1
ATOM 1415 O O . GLY B 1 30 ? 5.57 9.828 16.969 1 95.94 30 GLY B O 1
ATOM 1416 N N . LEU B 1 31 ? 6.043 9.906 14.781 1 97.19 31 LEU B N 1
ATOM 1417 C CA . LEU B 1 31 ? 4.652 9.766 14.359 1 97.19 31 LEU B CA 1
ATOM 1418 C C . LEU B 1 31 ? 4.461 8.523 13.5 1 97.19 31 LEU B C 1
ATOM 1420 O O . LEU B 1 31 ? 5.387 8.094 12.812 1 97.19 31 LEU B O 1
ATOM 1424 N N . SER B 1 32 ? 3.297 7.984 13.547 1 94.44 32 SER B N 1
ATOM 1425 C CA . SER B 1 32 ? 2.861 6.945 12.625 1 94.44 32 SER B CA 1
ATOM 1426 C C . SER B 1 32 ? 2.088 7.539 11.453 1 94.44 32 SER B C 1
ATOM 1428 O O . SER B 1 32 ? 1.82 8.742 11.422 1 94.44 32 SER B O 1
ATOM 1430 N N . PHE B 1 33 ? 1.734 6.625 10.531 1 91.88 33 PHE B N 1
ATOM 1431 C CA . PHE B 1 33 ? 0.945 7.059 9.383 1 91.88 33 PHE B CA 1
ATOM 1432 C C . PHE B 1 33 ? -0.41 7.594 9.828 1 91.88 33 PHE B C 1
ATOM 1434 O O . PHE B 1 33 ? -0.867 8.625 9.336 1 91.88 33 PHE B O 1
ATOM 1441 N N . SER B 1 34 ? -0.949 6.891 10.75 1 92.81 34 SER B N 1
ATOM 1442 C CA . SER B 1 34 ? -2.271 7.281 11.227 1 92.81 34 SER B CA 1
ATOM 1443 C C . SER B 1 34 ? -2.219 8.617 11.969 1 92.81 34 SER B C 1
ATOM 1445 O O . SER B 1 34 ? -3.141 9.43 11.859 1 92.81 34 SER B O 1
ATOM 1447 N N . GLU B 1 35 ? -1.188 8.734 12.711 1 95.5 35 GLU B N 1
ATOM 1448 C CA . GLU B 1 35 ? -1.033 9.992 13.43 1 95.5 35 GLU B CA 1
ATOM 1449 C C . GLU B 1 35 ? -0.821 11.156 12.469 1 95.5 35 GLU B C 1
ATOM 1451 O O . GLU B 1 35 ? -1.434 12.211 12.625 1 95.5 35 GLU B O 1
ATOM 1456 N N . PHE B 1 36 ? 0.016 10.953 11.5 1 94.56 36 PHE B N 1
ATOM 1457 C CA . PHE B 1 36 ? 0.202 11.984 10.484 1 94.56 36 PHE B CA 1
ATOM 1458 C C . PHE B 1 36 ? -1.11 12.281 9.766 1 94.56 36 PHE B C 1
ATOM 1460 O O . PHE B 1 36 ? -1.484 13.438 9.602 1 94.56 36 PHE B O 1
ATOM 1467 N N . GLY B 1 37 ? -1.695 11.25 9.32 1 92.25 37 GLY B N 1
ATOM 1468 C CA . GLY B 1 37 ? -2.967 11.414 8.633 1 92.25 37 GLY B CA 1
ATOM 1469 C C . GLY B 1 37 ? -3.992 12.18 9.453 1 92.25 37 GLY B C 1
ATOM 1470 O O . GLY B 1 37 ? -4.734 13 8.922 1 92.25 37 GLY B O 1
ATOM 1471 N N . THR B 1 38 ? -4.008 11.898 10.648 1 93.31 38 THR B N 1
ATOM 1472 C CA . THR B 1 38 ? -4.949 12.562 11.547 1 93.31 38 THR B CA 1
ATOM 1473 C C . THR B 1 38 ? -4.625 14.047 11.672 1 93.31 38 THR B C 1
ATOM 1475 O O . THR B 1 38 ? -5.508 14.898 11.547 1 93.31 38 THR B O 1
ATOM 1478 N N . LEU B 1 39 ? -3.371 14.328 11.891 1 94.62 39 LEU B N 1
ATOM 1479 C CA . LEU B 1 39 ? -2.945 15.719 11.992 1 94.62 39 LEU B CA 1
ATOM 1480 C C . LEU B 1 39 ? -3.242 16.469 10.703 1 94.62 39 LEU B C 1
ATOM 1482 O O . LEU B 1 39 ? -3.691 17.625 10.742 1 94.62 39 LEU B O 1
ATOM 1486 N N . GLU B 1 40 ? -2.953 15.844 9.68 1 91.69 40 GLU B N 1
ATOM 1487 C CA . GLU B 1 40 ? -3.203 16.453 8.375 1 91.69 40 GLU B CA 1
ATOM 1488 C C . GLU B 1 40 ? -4.688 16.734 8.172 1 91.69 40 GLU B C 1
ATOM 1490 O O . GLU B 1 40 ? -5.059 17.797 7.66 1 91.69 40 GLU B O 1
ATOM 1495 N N . ALA B 1 41 ? -5.488 15.781 8.492 1 89.56 41 ALA B N 1
ATOM 1496 C CA . ALA B 1 41 ? -6.934 15.945 8.383 1 89.56 41 ALA B CA 1
ATOM 1497 C C . ALA B 1 41 ? -7.426 17.109 9.234 1 89.56 41 ALA B C 1
ATOM 1499 O O . ALA B 1 41 ? -8.273 17.891 8.797 1 89.56 41 ALA B O 1
ATOM 1500 N N . LEU B 1 42 ? -6.883 17.219 10.336 1 92.38 42 LEU B N 1
ATOM 1501 C CA . LEU B 1 42 ? -7.297 18.281 11.258 1 92.38 42 LEU B CA 1
ATOM 1502 C C . LEU B 1 42 ? -6.836 19.641 10.75 1 92.38 42 LEU B C 1
ATOM 1504 O O . LEU B 1 42 ? -7.512 20.641 10.977 1 92.38 42 LEU B O 1
ATOM 1508 N N . LYS B 1 43 ? -5.699 19.641 10.156 1 90.25 43 LYS B N 1
ATOM 1509 C CA . LYS B 1 43 ? -5.211 20.891 9.562 1 90.25 43 LYS B CA 1
ATOM 1510 C C . LYS B 1 43 ? -6.121 21.344 8.422 1 90.25 43 LYS B C 1
ATOM 1512 O O . LYS B 1 43 ? -6.395 22.531 8.281 1 90.25 43 LYS B O 1
ATOM 1517 N N . ALA B 1 44 ? -6.586 20.438 7.699 1 85.56 44 ALA B N 1
ATOM 1518 C CA . ALA B 1 44 ? -7.402 20.734 6.527 1 85.56 44 ALA B CA 1
ATOM 1519 C C . ALA B 1 44 ? -8.82 21.125 6.938 1 85.56 44 ALA B C 1
ATOM 1521 O O . ALA B 1 44 ? -9.453 21.969 6.289 1 85.56 44 ALA B O 1
ATOM 1522 N N . PHE B 1 45 ? -9.383 20.422 7.953 1 81.56 45 PHE B N 1
ATOM 1523 C CA . PHE B 1 45 ? -10.797 20.609 8.273 1 81.56 45 PHE B CA 1
ATOM 1524 C C . PHE B 1 45 ? -10.961 21.266 9.648 1 81.56 45 PHE B C 1
ATOM 1526 O O . PHE B 1 45 ? -12.078 21.484 10.109 1 81.56 45 PHE B O 1
ATOM 1533 N N . LYS B 1 46 ? -10.086 21.984 10.156 1 75.94 46 LYS B N 1
ATOM 1534 C CA . LYS B 1 46 ? -10.031 22.672 11.445 1 75.94 46 LYS B CA 1
ATOM 1535 C C . LYS B 1 46 ? -10.641 21.812 12.555 1 75.94 46 LYS B C 1
ATOM 1537 O O . LYS B 1 46 ? -10.023 20.844 13 1 75.94 46 LYS B O 1
ATOM 1542 N N . LYS B 1 47 ? -12.008 22 12.797 1 75.44 47 LYS B N 1
ATOM 1543 C CA . LYS B 1 47 ? -12.711 21.25 13.828 1 75.44 47 LYS B CA 1
ATOM 1544 C C . LYS B 1 47 ? -13.43 20.031 13.227 1 75.44 47 LYS B C 1
ATOM 1546 O O . LYS B 1 47 ? -14.266 20.172 12.336 1 75.44 47 LYS B O 1
ATOM 1551 N N . SER B 1 48 ? -12.945 18.797 13.625 1 85.06 48 SER B N 1
ATOM 1552 C CA . SER B 1 48 ? -13.531 17.578 13.094 1 85.06 48 SER B CA 1
ATOM 1553 C C . SER B 1 48 ? -13.82 16.578 14.203 1 85.06 48 SER B C 1
ATOM 1555 O O . SER B 1 48 ? -13.102 16.531 15.211 1 85.06 48 SER B O 1
ATOM 1557 N N . SER B 1 49 ? -14.922 15.836 14 1 86.69 49 SER B N 1
ATOM 1558 C CA . SER B 1 49 ? -15.172 14.742 14.938 1 86.69 49 SER B CA 1
ATOM 1559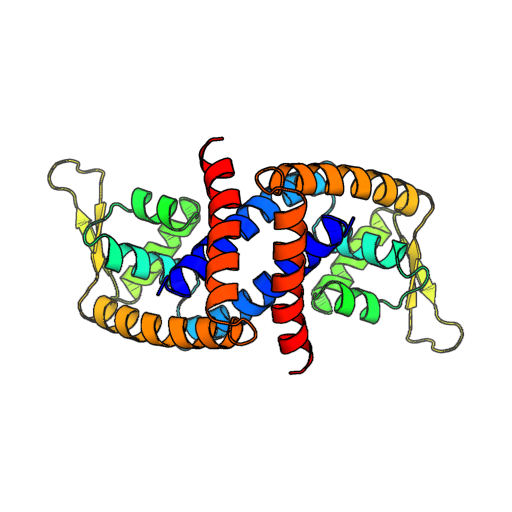 C C . SER B 1 49 ? -14.195 13.586 14.711 1 86.69 49 SER B C 1
ATOM 1561 O O . SER B 1 49 ? -13.586 13.477 13.648 1 86.69 49 SER B O 1
ATOM 1563 N N . VAL B 1 50 ? -14.07 12.789 15.75 1 85.62 50 VAL B N 1
ATOM 1564 C CA . VAL B 1 50 ? -13.188 11.625 15.711 1 85.62 50 VAL B CA 1
ATOM 1565 C C . VAL B 1 50 ? -13.586 10.719 14.539 1 85.62 50 VAL B C 1
ATOM 1567 O O . VAL B 1 50 ? -12.727 10.273 13.773 1 85.62 50 VAL B O 1
ATOM 1570 N N . GLN B 1 51 ? -14.812 10.578 14.328 1 86.19 51 GLN B N 1
ATOM 1571 C CA . GLN B 1 51 ? -15.32 9.68 13.289 1 86.19 51 GLN B CA 1
ATOM 1572 C C . GLN B 1 51 ? -15.062 10.258 11.898 1 86.19 51 GLN B C 1
ATOM 1574 O O . GLN B 1 51 ? -14.773 9.516 10.961 1 86.19 51 GLN B O 1
ATOM 1579 N N . MET B 1 52 ? -15.195 11.445 11.797 1 86.31 52 MET B N 1
ATOM 1580 C CA . MET B 1 52 ? -14.953 12.117 10.516 1 86.31 52 MET B CA 1
ATOM 1581 C C . MET B 1 52 ? -13.484 12.008 10.109 1 86.31 52 MET B C 1
ATOM 1583 O O . MET B 1 52 ? -13.18 11.789 8.945 1 86.31 52 MET B O 1
ATOM 1587 N N . VAL B 1 53 ? -12.633 12.156 11.094 1 87.81 53 VAL B N 1
ATOM 1588 C CA . VAL B 1 53 ? -11.203 12.047 10.828 1 87.81 53 VAL B CA 1
ATOM 1589 C C . VAL B 1 53 ? -10.859 10.625 10.391 1 87.81 53 VAL B C 1
ATOM 1591 O O . VAL B 1 53 ? -10.156 10.43 9.398 1 87.81 53 VAL B O 1
ATOM 1594 N N . ALA B 1 54 ? -11.422 9.664 11.039 1 86.94 54 ALA B N 1
ATOM 1595 C CA . ALA B 1 54 ? -11.156 8.258 10.727 1 86.94 54 ALA B CA 1
ATOM 1596 C C . ALA B 1 54 ? -11.578 7.93 9.305 1 86.94 54 ALA B C 1
ATOM 1598 O O . ALA B 1 54 ? -10.852 7.254 8.57 1 86.94 54 ALA B O 1
ATOM 1599 N N . LYS B 1 55 ? -12.734 8.398 8.898 1 83.19 55 LYS B N 1
ATOM 1600 C CA . LYS B 1 55 ? -13.258 8.164 7.555 1 83.19 55 LYS B CA 1
ATOM 1601 C C . LYS B 1 55 ? -12.367 8.805 6.496 1 83.19 55 LYS B C 1
ATOM 1603 O O . LYS B 1 55 ? -12.117 8.211 5.445 1 83.19 55 LYS B O 1
ATOM 1608 N N . ARG B 1 56 ? -11.867 9.898 6.84 1 79.88 56 ARG B N 1
ATOM 1609 C CA . ARG B 1 56 ? -11.062 10.656 5.883 1 79.88 56 ARG B CA 1
ATOM 1610 C C . ARG B 1 56 ? -9.727 9.977 5.629 1 79.88 56 ARG B C 1
ATOM 1612 O O . ARG B 1 56 ? -9.219 10 4.504 1 79.88 56 ARG B O 1
ATOM 1619 N N . ILE B 1 57 ? -9.172 9.352 6.656 1 80.88 57 ILE B N 1
ATOM 1620 C CA . ILE B 1 57 ? -7.836 8.789 6.488 1 80.88 57 ILE B CA 1
ATOM 1621 C C . ILE B 1 57 ? -7.934 7.27 6.352 1 80.88 57 ILE B C 1
ATOM 1623 O O . ILE B 1 57 ? -6.914 6.574 6.352 1 80.88 57 ILE B O 1
ATOM 1627 N N . LEU B 1 58 ? -9.141 6.719 6.242 1 77.12 58 LEU B N 1
ATOM 1628 C CA . LEU B 1 58 ? -9.469 5.34 5.902 1 77.12 58 LEU B CA 1
ATOM 1629 C C . LEU B 1 58 ? -8.898 4.379 6.941 1 77.12 58 LEU B C 1
ATOM 1631 O O . LEU B 1 58 ? -8.219 3.406 6.59 1 77.12 58 LEU B O 1
ATOM 1635 N N . ILE B 1 59 ? -9.172 4.688 8.219 1 80.5 59 ILE B N 1
ATOM 1636 C CA . ILE B 1 59 ? -8.773 3.781 9.289 1 80.5 59 ILE B CA 1
ATOM 1637 C C . ILE B 1 59 ? -9.992 3.418 10.133 1 80.5 59 ILE B C 1
ATOM 1639 O O . ILE B 1 59 ? -11.023 4.098 10.086 1 80.5 59 ILE B O 1
ATOM 1643 N N . THR B 1 60 ? -9.844 2.367 10.828 1 82.88 60 THR B N 1
ATOM 1644 C CA . THR B 1 60 ? -10.93 1.839 11.633 1 82.88 60 THR B CA 1
ATOM 1645 C C . THR B 1 60 ? -11.102 2.656 12.914 1 82.88 60 THR B C 1
ATOM 1647 O O . THR B 1 60 ? -10.195 3.395 13.305 1 82.88 60 THR B O 1
ATOM 1650 N N . SER B 1 61 ? -12.211 2.445 13.531 1 85 61 SER B N 1
ATOM 1651 C CA . SER B 1 61 ? -12.516 3.135 14.781 1 85 61 SER B CA 1
ATOM 1652 C C . SER B 1 61 ? -11.516 2.773 15.867 1 85 61 SER B C 1
ATOM 1654 O O . SER B 1 61 ? -11.133 3.621 16.672 1 85 61 SER B O 1
ATOM 1656 N N . GLY B 1 62 ? -11.172 1.558 15.852 1 88.12 62 GLY B N 1
ATOM 1657 C CA . GLY B 1 62 ? -10.18 1.149 16.828 1 88.12 62 GLY B CA 1
ATOM 1658 C C . GLY B 1 62 ? -8.836 1.834 16.641 1 88.12 62 GLY B C 1
ATOM 1659 O O . GLY B 1 62 ? -8.227 2.297 17.609 1 88.12 62 GLY B O 1
ATOM 1660 N N . THR B 1 63 ? -8.438 1.968 15.523 1 89.19 63 THR B N 1
ATOM 1661 C CA . THR B 1 63 ? -7.152 2.578 15.195 1 89.19 63 THR B CA 1
ATOM 1662 C C . THR B 1 63 ? -7.176 4.074 15.484 1 89.19 63 THR B C 1
ATOM 1664 O O . THR B 1 63 ? -6.207 4.625 16.016 1 89.19 63 THR B O 1
ATOM 1667 N N . ILE B 1 64 ? -8.312 4.648 15.188 1 91.81 64 ILE B N 1
ATOM 1668 C CA . ILE B 1 64 ? -8.383 6.094 15.367 1 91.81 64 ILE B CA 1
ATOM 1669 C C . ILE B 1 64 ? -8.352 6.438 16.859 1 91.81 64 ILE B C 1
ATOM 1671 O O . ILE B 1 64 ? -7.77 7.445 17.25 1 91.81 64 ILE B O 1
ATOM 1675 N N . THR B 1 65 ? -9.016 5.645 17.656 1 91.94 65 THR B N 1
ATOM 1676 C CA . THR B 1 65 ? -9.008 5.871 19.094 1 91.94 65 THR B CA 1
ATOM 1677 C C . THR B 1 65 ? -7.586 5.836 19.641 1 91.94 65 THR B C 1
ATOM 1679 O O . THR B 1 65 ? -7.18 6.734 20.391 1 91.94 65 THR B O 1
ATOM 1682 N N . HIS B 1 66 ? -6.891 4.871 19.219 1 95 66 HIS B N 1
ATOM 1683 C CA . HIS B 1 66 ? -5.496 4.758 19.641 1 95 66 HIS B CA 1
ATOM 1684 C C . HIS B 1 66 ? -4.672 5.934 19.125 1 95 66 HIS B C 1
ATOM 1686 O O . HIS B 1 66 ? -3.846 6.484 19.859 1 95 66 HIS B O 1
ATOM 1692 N N . THR B 1 67 ? -4.859 6.25 17.969 1 95.75 67 THR B N 1
ATOM 1693 C CA . THR B 1 67 ? -4.145 7.348 17.328 1 95.75 67 THR B CA 1
ATOM 1694 C C . THR B 1 67 ? -4.422 8.664 18.031 1 95.75 67 THR B C 1
ATOM 1696 O O . THR B 1 67 ? -3.5 9.43 18.328 1 95.75 67 THR B O 1
ATOM 1699 N N . VAL B 1 68 ? -5.648 8.859 18.344 1 94.62 68 VAL B N 1
ATOM 1700 C CA . VAL B 1 68 ? -6.07 10.094 19 1 94.62 68 VAL B CA 1
ATOM 1701 C C . VAL B 1 68 ? -5.465 10.148 20.406 1 94.62 68 VAL B C 1
ATOM 1703 O O . VAL B 1 68 ? -4.926 11.18 20.812 1 94.62 68 VAL B O 1
ATOM 1706 N N . ASN B 1 69 ? -5.551 9.07 21.125 1 95.5 69 ASN B N 1
ATOM 1707 C CA . ASN B 1 69 ? -4.98 9.023 22.469 1 95.5 69 ASN B CA 1
ATOM 1708 C C . ASN B 1 69 ? -3.479 9.305 22.453 1 95.5 69 ASN B C 1
ATOM 1710 O O . ASN B 1 69 ? -2.965 10.023 23.312 1 95.5 69 ASN B O 1
ATOM 1714 N N . SER B 1 70 ? -2.842 8.789 21.484 1 97.19 70 SER B N 1
ATOM 1715 C CA . SER B 1 70 ? -1.408 9.008 21.344 1 97.19 70 SER B CA 1
ATOM 1716 C C . SER B 1 70 ? -1.102 10.477 21.078 1 97.19 70 SER B C 1
ATOM 1718 O O . SER B 1 70 ? -0.185 11.047 21.672 1 97.19 70 SER B O 1
ATOM 1720 N N . LEU B 1 71 ? -1.857 11.102 20.266 1 97.38 71 LEU B N 1
ATOM 1721 C CA . LEU B 1 71 ? -1.653 12.5 19.891 1 97.38 71 LEU B CA 1
ATOM 1722 C C . LEU B 1 71 ? -1.974 13.422 21.047 1 97.38 71 LEU B C 1
ATOM 1724 O O . LEU B 1 71 ? -1.332 14.469 21.219 1 97.38 71 LEU B O 1
ATOM 1728 N N . LEU B 1 72 ? -2.971 13.031 21.828 1 96.62 72 LEU B N 1
ATOM 1729 C CA . LEU B 1 72 ? -3.295 13.773 23.031 1 96.62 72 LEU B CA 1
ATOM 1730 C C . LEU B 1 72 ? -2.137 13.727 24.031 1 96.62 72 LEU B C 1
ATOM 1732 O O . LEU B 1 72 ? -1.76 14.758 24.594 1 96.62 72 LEU B O 1
ATOM 1736 N N . LYS B 1 73 ? -1.617 12.578 24.156 1 97.38 73 LYS B N 1
ATOM 1737 C CA . LYS B 1 73 ? -0.496 12.391 25.078 1 97.38 73 LYS B CA 1
ATOM 1738 C C . LYS B 1 73 ? 0.723 13.188 24.625 1 97.38 73 LYS B C 1
ATOM 1740 O O . LYS B 1 73 ? 1.465 13.719 25.453 1 97.38 73 LYS B O 1
ATOM 1745 N N . LYS B 1 74 ? 0.896 13.367 23.328 1 97.5 74 LYS B N 1
ATOM 1746 C CA . LYS B 1 74 ? 2.027 14.102 22.766 1 97.5 74 LYS B CA 1
ATOM 1747 C C . LYS B 1 74 ? 1.78 15.602 22.797 1 97.5 74 LYS B C 1
ATOM 1749 O O . LYS B 1 74 ? 2.678 16.391 22.484 1 97.5 74 LYS B O 1
ATOM 1754 N N . GLY B 1 75 ? 0.556 15.977 23.156 1 97.56 75 GLY B N 1
ATOM 1755 C CA . GLY B 1 75 ? 0.203 17.391 23.25 1 97.56 75 GLY B CA 1
ATOM 1756 C C . GLY B 1 75 ? 0.026 18.047 21.891 1 97.56 75 GLY B C 1
ATOM 1757 O O . GLY B 1 75 ? 0.192 19.25 21.766 1 97.56 75 GLY B O 1
ATOM 1758 N N . LEU B 1 76 ? -0.305 17.266 20.859 1 97.81 76 LEU B N 1
ATOM 1759 C CA . LEU B 1 76 ? -0.404 17.781 19.484 1 97.81 76 LEU B CA 1
ATOM 1760 C C . LEU B 1 76 ? -1.845 18.156 19.156 1 97.81 76 LEU B C 1
ATOM 1762 O O . LEU B 1 76 ? -2.092 18.906 18.219 1 97.81 76 LEU B O 1
ATOM 1766 N N . ILE B 1 77 ? -2.744 17.516 19.875 1 96.75 77 ILE B N 1
ATOM 1767 C CA . ILE B 1 77 ? -4.156 17.828 19.688 1 96.75 77 ILE B CA 1
ATOM 1768 C C . ILE B 1 77 ? -4.84 17.969 21.047 1 96.75 77 ILE B C 1
ATOM 1770 O O . ILE B 1 77 ? -4.266 17.625 22.078 1 96.75 77 ILE B O 1
ATOM 1774 N N . ILE B 1 78 ? -6.023 18.547 21.031 1 95.38 78 ILE B N 1
ATOM 1775 C CA . ILE B 1 78 ? -6.891 18.594 22.203 1 95.38 78 ILE B CA 1
ATOM 1776 C C . ILE B 1 78 ? -8.297 18.141 21.828 1 95.38 78 ILE B C 1
ATOM 1778 O O . ILE B 1 78 ? -8.633 18.062 20.641 1 95.38 78 ILE B O 1
ATOM 1782 N N . LYS B 1 79 ? -8.977 17.75 22.828 1 91.44 79 LYS B N 1
ATOM 1783 C CA . LYS B 1 79 ? -10.359 17.328 22.688 1 91.44 79 LYS B CA 1
ATOM 1784 C C . LYS B 1 79 ? -11.32 18.328 23.297 1 91.44 79 LYS B C 1
ATOM 1786 O O . LYS B 1 79 ? -11.07 18.844 24.391 1 91.44 79 LYS B O 1
ATOM 1791 N N . GLU B 1 80 ? -12.32 18.688 22.453 1 89.31 80 GLU B N 1
ATOM 1792 C CA . GLU B 1 80 ? -13.375 19.562 22.969 1 89.31 80 GLU B CA 1
ATOM 1793 C C . GLU B 1 80 ? -14.742 18.875 22.875 1 89.31 80 GLU B C 1
ATOM 1795 O O . GLU B 1 80 ? -15.094 18.297 21.844 1 89.31 80 GLU B O 1
ATOM 1800 N N . MET B 1 81 ? -15.398 18.875 23.969 1 85.56 81 MET B N 1
ATOM 1801 C CA . MET B 1 81 ? -16.734 18.281 23.969 1 85.56 81 MET B CA 1
ATOM 1802 C C . MET B 1 81 ? -17.719 19.156 23.188 1 85.56 81 MET B C 1
ATOM 1804 O O . MET B 1 81 ? -17.672 20.391 23.281 1 85.56 81 MET B O 1
ATOM 1808 N N . SER B 1 82 ? -18.516 18.453 22.391 1 81.12 82 SER B N 1
ATOM 1809 C CA . SER B 1 82 ? -19.547 19.172 21.672 1 81.12 82 SER B CA 1
ATOM 1810 C C . SER B 1 82 ? -20.562 19.812 22.641 1 81.12 82 SER B C 1
ATOM 1812 O O . SER B 1 82 ? -20.922 19.203 23.641 1 81.12 82 SER B O 1
ATOM 1814 N N . THR B 1 83 ? -20.844 21.016 22.297 1 80.06 83 THR B N 1
ATOM 1815 C CA . THR B 1 83 ? -21.828 21.719 23.125 1 80.06 83 THR B CA 1
ATOM 1816 C C . THR B 1 83 ? -23.234 21.219 22.828 1 80.06 83 THR B C 1
ATOM 1818 O O . THR B 1 83 ? -24.156 21.406 23.641 1 80.06 83 THR B O 1
ATOM 1821 N N . THR B 1 84 ? -23.438 20.609 21.734 1 81.25 84 THR B N 1
ATOM 1822 C CA . THR B 1 84 ? -24.766 20.219 21.281 1 81.25 84 THR B CA 1
ATOM 1823 C C . THR B 1 84 ? -24.984 18.719 21.469 1 81.25 84 THR B C 1
ATOM 1825 O O . THR B 1 84 ? -26.125 18.266 21.547 1 81.25 84 THR B O 1
ATOM 1828 N N . ASP B 1 85 ? -24 18.016 21.406 1 74 85 ASP B N 1
ATOM 1829 C CA . ASP B 1 85 ? -24.062 16.562 21.562 1 74 85 ASP B CA 1
ATOM 1830 C C . ASP B 1 85 ? -22.984 16.062 22.531 1 74 85 ASP B C 1
ATOM 1832 O O . ASP B 1 85 ? -21.797 16.062 22.188 1 74 85 ASP B O 1
ATOM 1836 N N . ASN B 1 86 ? -23.406 15.648 23.672 1 74.56 86 ASN B N 1
ATOM 1837 C CA . ASN B 1 86 ? -22.469 15.305 24.75 1 74.56 86 ASN B CA 1
ATOM 1838 C C . ASN B 1 86 ? -21.719 14.016 24.438 1 74.56 86 ASN B C 1
ATOM 1840 O O . ASN B 1 86 ? -20.828 13.609 25.203 1 74.56 86 ASN B O 1
ATOM 1844 N N . ARG B 1 87 ? -22.031 13.445 23.344 1 75.81 87 ARG B N 1
ATOM 1845 C CA . ARG B 1 87 ? -21.375 12.195 23 1 75.81 87 ARG B CA 1
ATOM 1846 C C . ARG B 1 87 ? -20.328 12.406 21.922 1 75.81 87 ARG B C 1
ATOM 1848 O O . ARG B 1 87 ? -19.562 11.492 21.594 1 75.81 87 ARG B O 1
ATOM 1855 N N . VAL B 1 88 ? -20.328 13.703 21.531 1 81.69 88 VAL B N 1
ATOM 1856 C CA . VAL B 1 88 ? -19.422 13.969 20.406 1 81.69 88 VAL B CA 1
ATOM 1857 C C . VAL B 1 88 ? -18.266 14.852 20.875 1 81.69 88 VAL B C 1
ATOM 1859 O O . VAL B 1 88 ? -18.484 15.844 21.578 1 81.69 88 VAL B O 1
ATOM 1862 N N . PHE B 1 89 ? -17.109 14.32 20.625 1 86 89 PHE B N 1
ATOM 1863 C CA . PHE B 1 89 ? -15.922 15.109 20.875 1 86 89 PHE B CA 1
ATOM 1864 C C . PHE B 1 89 ? -15.312 15.609 19.562 1 86 89 PHE B C 1
ATOM 1866 O O . PHE B 1 89 ? -15.281 14.875 18.578 1 86 89 PHE B O 1
ATOM 1873 N N . TYR B 1 90 ? -14.914 16.891 19.688 1 91.31 90 TYR B N 1
ATOM 1874 C CA . TYR B 1 90 ? -14.195 17.469 18.562 1 91.31 90 TYR B CA 1
ATOM 1875 C C . TYR B 1 90 ? -12.703 17.516 18.828 1 91.31 90 TYR B C 1
ATOM 1877 O O . TYR B 1 90 ? -12.273 17.75 19.969 1 91.31 90 TYR B O 1
ATOM 1885 N N . LEU B 1 91 ? -11.969 17.297 17.766 1 93.81 91 LEU B N 1
ATOM 1886 C CA . LEU B 1 91 ? -10.516 17.344 17.844 1 93.81 91 LEU B CA 1
ATOM 1887 C C . LEU B 1 91 ? -9.977 18.641 17.219 1 93.81 91 LEU B C 1
ATOM 1889 O O . LEU B 1 91 ? -10.461 19.078 16.172 1 93.81 91 LEU B O 1
ATOM 1893 N N . LEU B 1 92 ? -9.031 19.203 17.969 1 94.12 92 LEU B N 1
ATOM 1894 C CA . LEU B 1 92 ? -8.391 20.422 17.484 1 94.12 92 LEU B CA 1
ATOM 1895 C C . LEU B 1 92 ? -6.871 20.328 17.578 1 94.12 92 LEU B C 1
ATOM 1897 O O . LEU B 1 92 ? -6.352 19.703 18.516 1 94.12 92 LEU B O 1
ATOM 1901 N N . LEU B 1 93 ? -6.242 21.016 16.656 1 95.5 93 LEU B N 1
ATOM 1902 C CA . LEU B 1 93 ? -4.789 21.109 16.75 1 95.5 93 LEU B CA 1
ATOM 1903 C C . LEU B 1 93 ? -4.367 22.094 17.844 1 95.5 93 LEU B C 1
ATOM 1905 O O . LEU B 1 93 ? -4.973 23.156 18 1 95.5 93 LEU B O 1
ATOM 1909 N N . THR B 1 94 ? -3.324 21.703 18.562 1 96.31 94 THR B N 1
ATOM 1910 C CA . THR B 1 94 ? -2.637 22.688 19.391 1 96.31 94 THR B CA 1
ATOM 1911 C C . THR B 1 94 ? -1.685 23.531 18.547 1 96.31 94 THR B C 1
ATOM 1913 O O . THR B 1 94 ? -1.491 23.25 17.359 1 96.31 94 THR B O 1
ATOM 1916 N N . GLN B 1 95 ? -1.127 24.594 19.141 1 96.62 95 GLN B N 1
ATOM 1917 C CA . GLN B 1 95 ? -0.099 25.359 18.453 1 96.62 95 GLN B CA 1
ATOM 1918 C C . GLN B 1 95 ? 1.092 24.469 18.078 1 96.62 95 GLN B C 1
ATOM 1920 O O . GLN B 1 95 ? 1.649 24.594 16.984 1 96.62 95 GLN B O 1
ATOM 1925 N N . LYS B 1 96 ? 1.364 23.594 19.016 1 97.31 96 LYS B N 1
ATOM 1926 C CA . LYS B 1 96 ? 2.451 22.656 18.797 1 97.31 96 LYS B CA 1
ATOM 1927 C C . LYS B 1 96 ? 2.137 21.719 17.625 1 97.31 96 LYS B C 1
ATOM 1929 O O . LYS B 1 96 ? 2.992 21.453 16.781 1 97.31 96 LYS B O 1
ATOM 1934 N N . GLY B 1 97 ? 0.903 21.219 17.609 1 96.69 97 GLY B N 1
ATOM 1935 C CA . GLY B 1 97 ? 0.458 20.328 16.547 1 96.69 97 GLY B CA 1
ATOM 1936 C C . GLY B 1 97 ? 0.422 21 15.188 1 96.69 97 GLY B C 1
ATOM 1937 O O . GLY B 1 97 ? 0.822 20.406 14.188 1 96.69 97 GLY B O 1
ATOM 1938 N N . ALA B 1 98 ? 0.004 22.219 15.211 1 95.56 98 ALA B N 1
ATOM 1939 C CA . ALA B 1 98 ? -0.088 22.984 13.969 1 95.56 98 ALA B CA 1
ATOM 1940 C C . ALA B 1 98 ? 1.297 23.266 13.391 1 95.56 98 ALA B C 1
ATOM 1942 O O . ALA B 1 98 ? 1.508 23.125 12.18 1 95.56 98 ALA B O 1
ATOM 1943 N N . LYS B 1 99 ? 2.199 23.625 14.227 1 97 99 LYS B N 1
ATOM 1944 C CA . LYS B 1 99 ? 3.566 23.875 13.789 1 97 99 LYS B CA 1
ATOM 1945 C C . LYS B 1 99 ? 4.215 22.609 13.234 1 97 99 LYS B C 1
ATOM 1947 O O . LYS B 1 99 ? 4.891 22.656 12.203 1 97 99 LYS B O 1
ATOM 1952 N N . LEU B 1 100 ? 3.924 21.562 13.883 1 96.88 100 LEU B N 1
ATOM 1953 C CA . LEU B 1 100 ? 4.516 20.297 13.469 1 96.88 100 LEU B CA 1
ATOM 1954 C C . LEU B 1 100 ? 3.992 19.859 12.109 1 96.88 100 LEU B C 1
ATOM 1956 O O . LEU B 1 100 ? 4.77 19.469 11.234 1 96.88 100 LEU B O 1
ATOM 1960 N N . ILE B 1 101 ? 2.729 19.891 11.945 1 95.06 101 ILE B N 1
ATOM 1961 C CA . ILE B 1 101 ? 2.137 19.406 10.703 1 95.06 101 ILE B CA 1
ATOM 1962 C C . ILE B 1 101 ? 2.549 20.312 9.547 1 95.06 101 ILE B C 1
ATOM 1964 O O . ILE B 1 101 ? 2.746 19.844 8.422 1 95.06 101 ILE B O 1
ATOM 1968 N N . ASP B 1 102 ? 2.717 21.594 9.828 1 94.62 102 ASP B N 1
ATOM 1969 C CA . ASP B 1 102 ? 3.193 22.516 8.797 1 94.62 102 ASP B CA 1
ATOM 1970 C C . ASP B 1 102 ? 4.586 22.125 8.312 1 94.62 102 ASP B C 1
ATOM 1972 O O . ASP B 1 102 ? 4.852 22.109 7.109 1 94.62 102 ASP B O 1
ATOM 1976 N N . GLU B 1 103 ? 5.379 21.797 9.242 1 95.44 103 GLU B N 1
ATOM 1977 C CA . GLU B 1 103 ? 6.73 21.359 8.914 1 95.44 103 GLU B CA 1
ATOM 1978 C C . GLU B 1 103 ? 6.715 20.031 8.18 1 95.44 103 GLU B C 1
ATOM 1980 O O . GLU B 1 103 ? 7.445 19.844 7.199 1 95.44 103 GLU B O 1
ATOM 1985 N N . LEU B 1 104 ? 5.902 19.156 8.602 1 94.56 104 LEU B N 1
ATOM 1986 C CA . LEU B 1 104 ? 5.875 17.797 8.07 1 94.56 104 LEU B CA 1
ATOM 1987 C C . LEU B 1 104 ? 5.305 17.781 6.652 1 94.56 104 LEU B C 1
ATOM 1989 O O . LEU B 1 104 ? 5.719 16.969 5.824 1 94.56 104 LEU B O 1
ATOM 1993 N N . ILE B 1 105 ? 4.402 18.656 6.434 1 91.62 105 ILE B N 1
ATOM 1994 C CA . ILE B 1 105 ? 3.805 18.719 5.102 1 91.62 105 ILE B CA 1
ATOM 1995 C C . ILE B 1 105 ? 4.871 19.094 4.074 1 91.62 105 ILE B C 1
ATOM 1997 O O . ILE B 1 105 ? 4.895 18.547 2.971 1 91.62 105 ILE B O 1
ATOM 2001 N N . VAL B 1 106 ? 5.738 19.984 4.457 1 93.06 106 VAL B N 1
ATOM 2002 C CA . VAL B 1 106 ? 6.82 20.406 3.576 1 93.06 106 VAL B CA 1
ATOM 2003 C C . VAL B 1 106 ? 7.75 19.234 3.303 1 93.06 106 VAL B C 1
ATOM 2005 O O . VAL B 1 106 ? 8.117 18.969 2.154 1 93.06 106 VAL B O 1
ATOM 2008 N N . LYS B 1 107 ? 8.07 18.531 4.371 1 95.06 107 LYS B N 1
ATOM 2009 C CA . LYS B 1 107 ? 8.961 17.375 4.23 1 95.06 107 LYS B CA 1
ATOM 2010 C C . LYS B 1 107 ? 8.289 16.266 3.443 1 95.06 107 LYS B C 1
ATOM 2012 O O . LYS B 1 107 ? 8.938 15.57 2.648 1 95.06 107 LYS B O 1
ATOM 2017 N N . HIS B 1 108 ? 7.035 16.094 3.738 1 93.31 108 HIS B N 1
ATOM 2018 C CA . HIS B 1 108 ? 6.246 15.125 2.984 1 93.31 108 HIS B CA 1
ATOM 2019 C C . HIS B 1 108 ? 6.285 15.43 1.489 1 93.31 108 HIS B C 1
ATOM 2021 O O . HIS B 1 108 ? 6.488 14.523 0.675 1 93.31 108 HIS B O 1
ATOM 2027 N N . ASP B 1 109 ? 6.117 16.672 1.164 1 91.38 109 ASP B N 1
ATOM 2028 C CA . ASP B 1 109 ? 6.133 17.094 -0.231 1 91.38 109 ASP B CA 1
ATOM 2029 C C . ASP B 1 109 ? 7.492 16.828 -0.874 1 91.38 109 ASP B C 1
ATOM 2031 O O . ASP B 1 109 ? 7.566 16.469 -2.047 1 91.38 109 ASP B O 1
ATOM 2035 N N . GLU B 1 110 ? 8.516 17.047 -0.142 1 93.69 110 GLU B N 1
ATOM 2036 C CA . GLU B 1 110 ? 9.859 16.781 -0.645 1 93.69 110 GLU B CA 1
ATOM 2037 C C . GLU B 1 110 ? 10.055 15.305 -0.985 1 93.69 110 GLU B C 1
ATOM 2039 O O . GLU B 1 110 ? 10.609 14.977 -2.033 1 93.69 110 GLU B O 1
ATOM 2044 N N . VAL B 1 111 ? 9.586 14.461 -0.116 1 93.5 111 VAL B N 1
ATOM 2045 C CA . VAL B 1 111 ? 9.727 13.023 -0.314 1 93.5 111 VAL B CA 1
ATOM 2046 C C . VAL B 1 111 ? 8.914 12.586 -1.528 1 93.5 111 VAL B C 1
ATOM 2048 O O . VAL B 1 111 ? 9.406 11.852 -2.389 1 93.5 111 VAL B O 1
ATOM 2051 N N . THR B 1 112 ? 7.656 13.07 -1.613 1 93.06 112 THR B N 1
ATOM 2052 C CA . THR B 1 112 ? 6.773 12.664 -2.701 1 93.06 112 THR B CA 1
ATOM 2053 C C . THR B 1 112 ? 7.258 13.234 -4.031 1 93.06 112 THR B C 1
ATOM 2055 O O . THR B 1 112 ? 7.219 12.547 -5.055 1 93.06 112 THR B O 1
ATOM 2058 N N . SER B 1 113 ? 7.734 14.477 -3.996 1 92.19 113 SER B N 1
ATOM 2059 C CA . SER B 1 113 ? 8.25 15.094 -5.211 1 92.19 113 SER B CA 1
ATOM 2060 C C . SER B 1 113 ? 9.461 14.328 -5.746 1 92.19 113 SER B C 1
ATOM 2062 O O . SER B 1 113 ? 9.586 14.125 -6.957 1 92.19 113 SER B O 1
ATOM 2064 N N . LYS B 1 114 ? 10.328 13.953 -4.812 1 92.69 114 LYS B N 1
ATOM 2065 C CA . LYS B 1 114 ? 11.484 13.156 -5.211 1 92.69 114 LYS B CA 1
ATOM 2066 C C . LYS B 1 114 ? 11.062 11.805 -5.766 1 92.69 114 LYS B C 1
ATOM 2068 O O . LYS B 1 114 ? 11.648 11.305 -6.727 1 92.69 114 LYS B O 1
ATOM 2073 N N . PHE B 1 115 ? 10.07 11.227 -5.16 1 93.12 115 PHE B N 1
ATOM 2074 C CA . PHE B 1 115 ? 9.57 9.906 -5.551 1 93.12 115 PHE B CA 1
ATOM 2075 C C . PHE B 1 115 ? 9.008 9.945 -6.965 1 93.12 115 PHE B C 1
ATOM 2077 O O . PHE B 1 115 ? 9.188 9 -7.734 1 93.12 115 PHE B O 1
ATOM 2084 N N . PHE B 1 116 ? 8.32 11.039 -7.316 1 93.81 116 PHE B N 1
ATOM 2085 C CA . PHE B 1 116 ? 7.664 11.148 -8.609 1 93.81 116 PHE B CA 1
ATOM 2086 C C . PHE B 1 116 ? 8.555 11.891 -9.609 1 93.81 116 PHE B C 1
ATOM 2088 O O . PHE B 1 116 ? 8.125 12.188 -10.727 1 93.81 116 PHE B O 1
ATOM 2095 N N . GLU B 1 117 ? 9.75 12.148 -9.258 1 93.06 117 GLU B N 1
ATOM 2096 C CA . GLU B 1 117 ? 10.695 12.945 -10.031 1 93.06 117 GLU B CA 1
ATOM 2097 C C . GLU B 1 117 ? 10.898 12.352 -11.43 1 93.06 117 GLU B C 1
ATOM 2099 O O . GLU B 1 117 ? 11.109 13.086 -12.391 1 93.06 117 GLU B O 1
ATOM 2104 N N . PRO B 1 118 ? 10.867 11.039 -11.609 1 95.25 118 PRO B N 1
ATOM 2105 C CA . PRO B 1 118 ? 11.07 10.453 -12.938 1 95.25 118 PRO B CA 1
ATOM 2106 C C . PRO B 1 118 ? 9.977 10.844 -13.93 1 95.25 118 PRO B C 1
ATOM 2108 O O . PRO B 1 118 ? 10.141 10.656 -15.141 1 95.25 118 PRO B O 1
ATOM 2111 N N . LEU B 1 119 ? 8.914 11.359 -13.445 1 95.25 119 LEU B N 1
ATOM 2112 C CA . LEU B 1 119 ? 7.809 11.766 -14.312 1 95.25 119 LEU B CA 1
ATOM 2113 C C . LEU B 1 119 ? 7.906 13.25 -14.656 1 95.25 119 LEU B C 1
ATOM 2115 O O . LEU B 1 119 ? 8.242 14.07 -13.797 1 95.25 119 LEU B O 1
ATOM 2119 N N . SER B 1 120 ? 7.641 13.547 -15.914 1 95 120 SER B N 1
ATOM 2120 C CA . SER B 1 120 ? 7.527 14.945 -16.312 1 95 120 SER B CA 1
ATOM 2121 C C . SER B 1 120 ? 6.281 15.594 -15.719 1 95 120 SER B C 1
ATOM 2123 O O . SER B 1 120 ? 5.418 14.906 -15.172 1 95 120 SER B O 1
ATOM 2125 N N . GLY B 1 121 ? 6.211 16.938 -15.836 1 93.31 121 GLY B N 1
ATOM 2126 C CA . GLY B 1 121 ? 5.031 17.641 -15.352 1 93.31 121 GLY B CA 1
ATOM 2127 C C .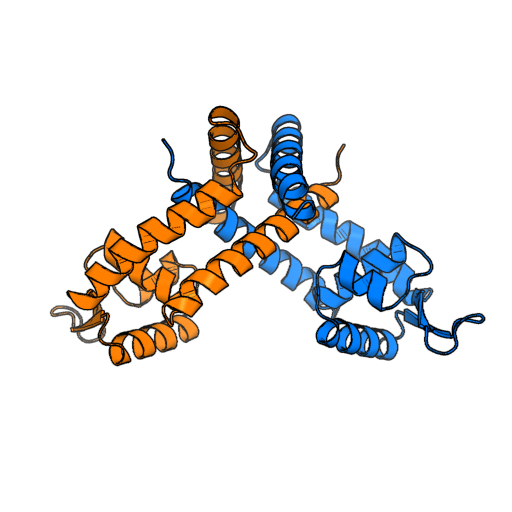 GLY B 1 121 ? 3.74 17.125 -15.961 1 93.31 121 GLY B C 1
ATOM 2128 O O . GLY B 1 121 ? 2.76 16.906 -15.25 1 93.31 121 GLY B O 1
ATOM 2129 N N . ARG B 1 122 ? 3.803 16.906 -17.219 1 94.88 122 ARG B N 1
ATOM 2130 C CA . ARG B 1 122 ? 2.631 16.391 -17.922 1 94.88 122 ARG B CA 1
ATOM 2131 C C . ARG B 1 122 ? 2.305 14.977 -17.469 1 94.88 122 ARG B C 1
ATOM 2133 O O . ARG B 1 122 ? 1.137 14.625 -17.281 1 94.88 122 ARG B O 1
ATOM 2140 N N . GLU B 1 123 ? 3.295 14.148 -17.281 1 94.88 123 GLU B N 1
ATOM 2141 C CA . GLU B 1 123 ? 3.111 12.758 -16.844 1 94.88 123 GLU B CA 1
ATOM 2142 C C . GLU B 1 123 ? 2.523 12.695 -15.445 1 94.88 123 GLU B C 1
ATOM 2144 O O . GLU B 1 123 ? 1.742 11.789 -15.133 1 94.88 123 GLU B O 1
ATOM 2149 N N . ARG B 1 124 ? 2.889 13.625 -14.641 1 94.19 124 ARG B N 1
ATOM 2150 C CA . ARG B 1 124 ? 2.336 13.688 -13.289 1 94.19 124 ARG B CA 1
ATOM 2151 C C . ARG B 1 124 ? 0.847 14.016 -13.32 1 94.19 124 ARG B C 1
ATOM 2153 O O . ARG B 1 124 ? 0.065 13.445 -12.555 1 94.19 124 ARG B O 1
ATOM 2160 N N . VAL B 1 125 ? 0.54 14.906 -14.18 1 94 125 VAL B N 1
ATOM 2161 C CA . VAL B 1 125 ? -0.866 15.258 -14.344 1 94 125 VAL B CA 1
ATOM 2162 C C . VAL B 1 125 ? -1.645 14.055 -14.867 1 94 125 VAL B C 1
ATOM 2164 O O . VAL B 1 125 ? -2.758 13.781 -14.414 1 94 125 VAL B O 1
ATOM 2167 N N . ASP B 1 126 ? -1.057 13.32 -15.812 1 95.12 126 ASP B N 1
ATOM 2168 C CA . ASP B 1 126 ? -1.679 12.117 -16.344 1 95.12 126 ASP B CA 1
ATOM 2169 C C . ASP B 1 126 ? -1.89 11.078 -15.25 1 95.12 126 ASP B C 1
ATOM 2171 O O . ASP B 1 126 ? -2.955 10.461 -15.172 1 95.12 126 ASP B O 1
ATOM 2175 N N . LEU B 1 127 ? -0.879 10.875 -14.445 1 95.31 127 LEU B N 1
ATOM 2176 C CA . LEU B 1 127 ? -0.982 9.914 -13.352 1 95.31 127 LEU B CA 1
ATOM 2177 C C . LEU B 1 127 ? -2.121 10.289 -12.406 1 95.31 127 LEU B C 1
ATOM 2179 O O . LEU B 1 127 ? -2.936 9.438 -12.047 1 95.31 127 LEU B O 1
ATOM 2183 N N . PHE B 1 128 ? -2.166 11.57 -12.07 1 94.25 128 PHE B N 1
ATOM 2184 C CA . PHE B 1 128 ? -3.227 12.062 -11.203 1 94.25 128 PHE B CA 1
ATOM 2185 C C . PHE B 1 128 ? -4.598 11.766 -11.797 1 94.25 128 PHE B C 1
ATOM 2187 O O . PHE B 1 128 ? -5.492 11.281 -11.102 1 94.25 128 PHE B O 1
ATOM 2194 N N . SER B 1 129 ? -4.715 12.055 -13.016 1 95.12 129 SER B N 1
ATOM 2195 C CA . SER B 1 129 ? -5.996 11.875 -13.688 1 95.12 129 SER B CA 1
ATOM 2196 C C . SER B 1 129 ? -6.406 10.406 -13.719 1 95.12 129 SER B C 1
ATOM 2198 O O . SER B 1 129 ? -7.574 10.086 -13.5 1 95.12 129 SER B O 1
ATOM 2200 N N . LEU B 1 130 ? -5.488 9.562 -13.984 1 95.75 130 LEU B N 1
ATOM 2201 C CA . LEU B 1 130 ? -5.758 8.133 -14.031 1 95.75 130 LEU B CA 1
ATOM 2202 C C . LEU B 1 130 ? -6.152 7.605 -12.656 1 95.75 130 LEU B C 1
ATOM 2204 O O . LEU B 1 130 ? -7.109 6.836 -12.531 1 95.75 130 LEU B O 1
ATOM 2208 N N . LEU B 1 131 ? -5.445 8.023 -11.633 1 94.94 131 LEU B N 1
ATOM 2209 C CA . LEU B 1 131 ? -5.73 7.594 -10.266 1 94.94 131 LEU B CA 1
ATOM 2210 C C . LEU B 1 131 ? -7.102 8.086 -9.812 1 94.94 131 LEU B C 1
ATOM 2212 O O . LEU B 1 131 ? -7.828 7.363 -9.125 1 94.94 131 LEU B O 1
ATOM 2216 N N . LYS B 1 132 ? -7.402 9.281 -10.172 1 93.88 132 LYS B N 1
ATOM 2217 C CA . LYS B 1 132 ? -8.695 9.867 -9.828 1 93.88 132 LYS B CA 1
ATOM 2218 C C . LYS B 1 132 ? -9.836 9.078 -10.461 1 93.88 132 LYS B C 1
ATOM 2220 O O . LYS B 1 132 ? -10.867 8.844 -9.82 1 93.88 132 LYS B O 1
ATOM 2225 N N . LYS B 1 133 ? -9.664 8.68 -11.656 1 94.69 133 LYS B N 1
ATOM 2226 C CA . LYS B 1 133 ? -10.672 7.895 -12.359 1 94.69 133 LYS B CA 1
ATOM 2227 C C . LYS B 1 133 ? -10.914 6.559 -11.664 1 94.69 133 LYS B C 1
ATOM 2229 O O . LYS B 1 133 ? -12.055 6.125 -11.516 1 94.69 133 LYS B O 1
ATOM 2234 N N . ILE B 1 134 ? -9.852 5.922 -11.227 1 94.12 134 ILE B N 1
ATOM 2235 C CA . ILE B 1 134 ? -9.945 4.645 -10.531 1 94.12 134 ILE B CA 1
ATOM 2236 C C . ILE B 1 134 ? -10.664 4.832 -9.203 1 94.12 134 ILE B C 1
ATOM 2238 O O . ILE B 1 134 ? -11.586 4.078 -8.875 1 94.12 134 ILE B O 1
ATOM 2242 N N . TYR B 1 135 ? -10.281 5.852 -8.461 1 91 135 TYR B N 1
ATOM 2243 C CA . TYR B 1 135 ? -10.82 6.105 -7.129 1 91 135 TYR B CA 1
ATOM 2244 C C . TYR B 1 135 ? -12.305 6.457 -7.203 1 91 135 TYR B C 1
ATOM 2246 O O . TYR B 1 135 ? -13.102 5.988 -6.387 1 91 135 TYR B O 1
ATOM 2254 N N . LYS B 1 136 ? -12.711 7.289 -8.086 1 85.19 136 LYS B N 1
ATOM 2255 C CA . LYS B 1 136 ? -14.086 7.734 -8.234 1 85.19 136 LYS B CA 1
ATOM 2256 C C . LYS B 1 136 ? -15.031 6.551 -8.453 1 85.19 136 LYS B C 1
ATOM 2258 O O . LYS B 1 136 ? -16.156 6.559 -7.973 1 85.19 136 LYS B O 1
ATOM 2263 N N . ASN B 1 137 ? -14.594 5.605 -9.125 1 78.5 137 ASN B N 1
ATOM 2264 C CA . ASN B 1 137 ? -15.398 4.422 -9.414 1 78.5 137 ASN B CA 1
ATOM 2265 C C . ASN B 1 137 ? -15.578 3.555 -8.172 1 78.5 137 ASN B C 1
ATOM 2267 O O . ASN B 1 137 ? -16.531 2.777 -8.078 1 78.5 137 ASN B O 1
ATOM 2271 N N . LYS B 1 138 ? -14.672 3.666 -7.129 1 73.69 138 LYS B N 1
ATOM 2272 C CA . LYS B 1 138 ? -14.727 2.828 -5.934 1 73.69 138 LYS B CA 1
ATOM 2273 C C . LYS B 1 138 ? -15.594 3.467 -4.852 1 73.69 138 LYS B C 1
ATOM 2275 O O . LYS B 1 138 ? -16.141 2.77 -3.992 1 73.69 138 LYS B O 1
ATOM 2280 N N . GLU B 1 139 ? -15.688 4.742 -4.773 1 64.69 139 GLU B N 1
ATOM 2281 C CA . GLU B 1 139 ? -16.562 5.461 -3.857 1 64.69 139 GLU B CA 1
ATOM 2282 C C . GLU B 1 139 ? -18.031 5.195 -4.18 1 64.69 139 GLU B C 1
ATOM 2284 O O . GLU B 1 139 ? -18.891 5.297 -3.307 1 64.69 139 GLU B O 1
ATOM 2289 N N . LYS B 1 140 ? -18.312 4.926 -5.383 1 54.59 140 LYS B N 1
ATOM 2290 C CA . LYS B 1 140 ? -19.672 4.68 -5.828 1 54.59 140 LYS B CA 1
ATOM 2291 C C . LYS B 1 140 ? -20.141 3.283 -5.43 1 54.59 140 LYS B C 1
ATOM 2293 O O . LYS B 1 140 ? -21.344 3.002 -5.426 1 54.59 140 LYS B O 1
ATOM 2298 N N . LYS B 1 141 ? -19.344 2.535 -4.898 1 51.47 141 LYS B N 1
ATOM 2299 C CA . LYS B 1 141 ? -19.797 1.212 -4.484 1 51.47 141 LYS B CA 1
ATOM 2300 C C . LYS B 1 141 ? -19.906 1.124 -2.963 1 51.47 141 LYS B C 1
ATOM 2302 O O . LYS B 1 141 ? -19.125 1.747 -2.238 1 51.47 141 LYS B O 1
#

Solvent-accessible surface area (backbone atoms only — not comparable to full-atom values): 15219 Å² total; per-residue (Å²): 127,88,47,59,56,56,41,45,48,41,50,49,52,46,49,50,53,50,50,50,56,50,46,52,56,33,45,76,72,75,36,49,70,64,43,47,42,44,51,52,46,36,68,74,49,50,76,37,39,63,66,57,44,21,62,72,62,73,49,51,72,70,55,40,52,53,37,49,53,51,35,43,74,72,51,29,35,48,79,42,74,38,91,87,39,90,85,41,47,30,38,36,67,30,74,61,26,46,54,48,49,56,53,44,50,54,53,49,47,52,54,42,45,61,59,49,52,73,45,51,77,68,52,46,52,50,50,37,51,55,37,49,47,42,46,58,63,54,70,75,100,127,86,48,58,56,57,42,45,48,40,50,49,54,46,50,52,54,52,50,50,55,49,46,52,55,32,47,76,71,75,37,50,70,63,42,47,42,45,49,51,47,34,67,74,53,46,75,38,39,64,66,57,44,22,62,73,64,72,49,50,70,71,55,40,52,54,38,49,54,51,34,41,74,70,51,30,33,47,80,40,73,37,91,84,38,90,86,40,48,30,38,36,69,30,74,63,25,49,53,47,47,56,53,45,51,54,53,50,46,52,54,41,44,59,59,50,53,74,44,51,76,67,50,47,51,49,50,37,52,52,37,50,46,40,44,58,63,54,72,74,99